Protein 2AH5 (pdb70)

Organism: Streptococcus pneumoniae serotype 4 (strain ATCC BAA-334 / TIGR4) (NCBI:txid170187)

Solvent-accessible surface area: 10088 Å² total

Foldseek 3Di:
DLAFEEEEEPAFFFKPLLVLQLVLQCQLCVVVVHDDDDSLLSLVVVDDQLVSCVVPDDNVCSVVSVVSSVVSNVVPSLLSMATDPCSVVLLVVVLVRHAYEYQYQPQQVSRCCVVSRVNNVSHPYYFYDDPQHNARLSSVVVVQVVVVHQQDHYEYEDAAPSLVSNVVRVHAYEHEDCGRHHPVSVVVVPHPYYYPDSVVVVVVVD

InterPro domains:
  IPR023198 Phosphoglycolate phosphatase-like, domain 2 [G3DSA:1.10.150.240] (18-82)
  IPR023214 HAD superfamily [G3DSA:3.40.50.1000] (7-198)
  IPR036412 HAD-like superfamily [SSF56784] (1-209)
  IPR041492 Haloacid dehalogenase-like hydrolase [PF13419] (7-179)
  IPR050155 HAD-like hydrolase superfamily [PTHR43434] (2-207)

B-factor: mean 20.09, std 7.23, range [3.28, 63.36]

Structure (mmCIF, N/CA/C/O backbone):
data_2AH5
#
_entry.id   2AH5
#
_cell.length_a   35.676
_cell.length_b   46.653
_cell.length_c   130.124
_cell.angle_alpha   90.00
_cell.angle_beta   90.00
_cell.angle_gamma   90.00
#
_symmetry.space_group_name_H-M   'P 21 21 21'
#
loop_
_entity.id
_entity.type
_entity.pdbx_description
1 polymer 'COG0546: Predicted phosphatases'
2 water water
#
loop_
_atom_site.group_PDB
_atom_site.id
_atom_site.type_symbol
_atom_site.label_atom_id
_atom_site.label_alt_id
_atom_site.label_comp_id
_atom_site.label_asym_id
_atom_site.label_entity_id
_atom_site.label_seq_id
_atom_site.pdbx_PDB_ins_code
_atom_site.Cartn_x
_atom_site.Cartn_y
_atom_site.Cartn_z
_atom_site.occupancy
_atom_site.B_iso_or_equiv
_atom_site.auth_seq_id
_atom_site.auth_comp_id
_atom_site.auth_asym_id
_atom_site.auth_atom_id
_atom_site.pdbx_PDB_model_num
ATOM 9 N N . THR A 1 2 ? 25.008 20.402 4.278 1.00 38.92 2 THR A N 1
ATOM 10 C CA . THR A 1 2 ? 24.217 19.177 4.454 1.00 35.97 2 THR A CA 1
ATOM 11 C C . THR A 1 2 ? 24.150 18.668 5.905 1.00 33.55 2 THR A C 1
ATOM 12 O O . THR A 1 2 ? 23.138 18.113 6.317 1.00 33.55 2 THR A O 1
ATOM 16 N N . SER A 1 3 ? 25.194 18.881 6.698 1.00 30.81 3 SER A N 1
ATOM 17 C CA . SER A 1 3 ? 25.111 18.437 8.091 1.00 28.27 3 SER A CA 1
ATOM 18 C C . SER A 1 3 ? 24.332 19.419 8.983 1.00 25.48 3 SER A C 1
ATOM 19 O O . SER A 1 3 ? 23.962 19.079 10.102 1.00 24.15 3 SER A O 1
ATOM 22 N N . ILE A 1 4 ? 24.071 20.628 8.484 1.00 22.59 4 ILE A N 1
ATOM 23 C CA . ILE A 1 4 ? 23.313 21.611 9.280 1.00 20.25 4 ILE A CA 1
ATOM 24 C C . ILE A 1 4 ? 21.870 21.129 9.412 1.00 18.93 4 ILE A C 1
ATOM 25 O O . ILE A 1 4 ? 21.222 20.770 8.414 1.00 18.20 4 ILE A O 1
ATOM 30 N N . THR A 1 5 ? 21.385 21.093 10.651 1.00 17.87 5 THR A N 1
ATOM 31 C CA . THR A 1 5 ? 19.973 20.805 10.936 1.00 17.90 5 THR A CA 1
ATOM 32 C C . THR A 1 5 ? 19.247 21.935 11.690 1.00 17.01 5 THR A C 1
ATOM 33 O O . THR A 1 5 ? 18.028 21.870 11.886 1.00 18.06 5 THR A O 1
ATOM 37 N N . ALA A 1 6 ? 19.990 22.961 12.100 1.00 15.76 6 ALA A N 1
ATOM 38 C CA . ALA A 1 6 ? 19.453 24.034 12.935 1.00 14.43 6 ALA A CA 1
ATOM 39 C C . ALA A 1 6 ? 20.161 25.340 12.582 1.00 12.97 6 ALA A C 1
ATOM 40 O O . ALA A 1 6 ? 21.366 25.352 12.301 1.00 13.38 6 ALA A O 1
ATOM 42 N N . ILE A 1 7 ? 19.399 26.420 12.572 1.00 12.78 7 ILE A N 1
ATOM 43 C CA . ILE A 1 7 ? 19.930 27.722 12.187 1.00 12.64 7 ILE A CA 1
ATOM 44 C C . ILE A 1 7 ? 19.767 28.731 13.333 1.00 12.84 7 ILE A C 1
ATOM 45 O O . ILE A 1 7 ? 18.654 28.903 13.861 1.00 12.22 7 ILE A O 1
ATOM 50 N N . PHE A 1 8 ? 20.887 29.350 13.743 1.00 11.76 8 PHE A N 1
ATOM 51 C CA . PHE A 1 8 ? 20.909 30.354 14.821 1.00 12.37 8 PHE A CA 1
ATOM 52 C C . PHE A 1 8 ? 21.027 31.757 14.203 1.00 12.21 8 PHE A C 1
ATOM 53 O O . PHE A 1 8 ? 21.819 31.960 13.285 1.00 12.60 8 PHE A O 1
ATOM 61 N N . PHE A 1 9 ? 20.318 32.727 14.771 1.00 12.61 9 PHE A N 1
ATOM 62 C CA . PHE A 1 9 ? 20.364 34.093 14.280 1.00 12.51 9 PHE A CA 1
ATOM 63 C C . PHE A 1 9 ? 20.782 35.046 15.395 1.00 12.63 9 PHE A C 1
ATOM 64 O O . PHE A 1 9 ? 20.286 34.913 16.521 1.00 12.60 9 PHE A O 1
ATOM 72 N N . ASP A 1 10 ? 21.682 35.988 15.105 1.00 12.79 10 ASP A N 1
ATOM 73 C CA . ASP A 1 10 ? 21.827 37.187 15.962 1.00 14.00 10 ASP A CA 1
ATOM 74 C C . ASP A 1 10 ? 20.526 38.009 15.760 1.00 14.09 10 ASP A C 1
ATOM 75 O O . ASP A 1 10 ? 19.811 37.799 14.787 1.00 14.02 10 ASP A O 1
ATOM 80 N N . LEU A 1 11 ? 20.222 38.929 16.669 1.00 14.67 11 LEU A N 1
ATOM 81 C CA . LEU A 1 11 ? 18.951 39.682 16.651 1.00 14.09 11 LEU A CA 1
ATOM 82 C C . LEU A 1 11 ? 19.230 41.069 16.115 1.00 15.07 11 LEU A C 1
ATOM 83 O O . LEU A 1 11 ? 18.985 41.325 14.957 1.00 14.25 11 LEU A O 1
ATOM 88 N N . ASP A 1 12 ? 19.746 41.957 16.969 1.00 14.68 12 ASP A N 1
ATOM 89 C CA . ASP A 1 12 ? 20.140 43.309 16.562 1.00 15.90 12 ASP A CA 1
ATOM 90 C C . ASP A 1 12 ? 21.176 43.263 15.458 1.00 15.41 12 ASP A C 1
ATOM 91 O O . ASP A 1 12 ? 22.124 42.500 15.537 1.00 17.36 12 ASP A O 1
ATOM 96 N N . GLY A 1 13 ? 20.997 44.074 14.428 1.00 15.12 13 GLY A N 1
ATOM 97 C CA . GLY A 1 13 ? 21.973 44.174 13.357 1.00 14.82 13 GLY A CA 1
ATOM 98 C C . GLY A 1 13 ? 21.908 43.062 12.336 1.00 14.36 13 GLY A C 1
ATOM 99 O O . GLY A 1 13 ? 22.606 43.107 11.345 1.00 14.53 13 GLY A O 1
ATOM 100 N N . THR A 1 14 ? 21.056 42.068 12.577 1.00 13.51 14 THR A N 1
ATOM 101 C CA . THR A 1 14 ? 20.901 40.952 11.650 1.00 13.13 14 THR A CA 1
ATOM 102 C C . THR A 1 14 ? 19.427 40.829 11.219 1.00 13.16 14 THR A C 1
ATOM 103 O O . THR A 1 14 ? 19.085 41.090 10.060 1.00 13.68 14 THR A O 1
ATOM 107 N N . LEU A 1 15 ? 18.555 40.473 12.159 1.00 12.13 15 LEU A N 1
ATOM 108 C CA . LEU A 1 15 ? 17.115 40.441 11.902 1.00 11.50 15 LEU A CA 1
ATOM 109 C C . LEU A 1 15 ? 16.516 41.842 12.039 1.00 11.89 15 LEU A C 1
ATOM 110 O O . LEU A 1 15 ? 15.639 42.247 11.256 1.00 12.15 15 LEU A O 1
ATOM 115 N N . VAL A 1 16 ? 17.032 42.580 13.019 1.00 11.97 16 VAL A N 1
ATOM 116 C CA . VAL A 1 16 ? 16.363 43.784 13.490 1.00 12.18 16 VAL A CA 1
ATOM 117 C C . VAL A 1 16 ? 17.260 44.989 13.311 1.00 12.23 16 VAL A C 1
ATOM 118 O O . VAL A 1 16 ? 18.374 45.013 13.823 1.00 11.54 16 VAL A O 1
ATOM 122 N N . ASP A 1 17 ? 16.768 45.977 12.565 1.00 12.76 17 ASP A N 1
ATOM 123 C CA . ASP A 1 17 ? 17.404 47.273 12.527 1.00 12.37 17 ASP A CA 1
ATOM 124 C C . ASP A 1 17 ? 17.000 48.075 13.763 1.00 12.30 17 ASP A C 1
ATOM 125 O O . ASP A 1 17 ? 16.050 48.881 13.735 1.00 12.48 17 ASP A O 1
ATOM 130 N N . SER A 1 18 ? 17.754 47.865 14.833 1.00 12.22 18 SER A N 1
ATOM 131 C CA . SER A 1 18 ? 17.458 48.490 16.125 1.00 13.05 18 SER A CA 1
ATOM 132 C C . SER A 1 18 ? 18.218 49.825 16.252 1.00 13.45 18 SER A C 1
ATOM 133 O O . SER A 1 18 ? 18.260 50.406 17.347 1.00 13.95 18 SER A O 1
ATOM 136 N N . SER A 1 19 ? 18.861 50.274 15.165 1.00 13.75 19 SER A N 1
ATOM 137 C CA . SER A 1 19 ? 19.836 51.399 15.255 1.00 14.54 19 SER A CA 1
ATOM 138 C C . SER A 1 19 ? 19.261 52.707 15.800 1.00 15.44 19 SER A C 1
ATOM 139 O O . SER A 1 19 ? 19.933 53.361 16.584 1.00 15.80 19 SER A O 1
ATOM 142 N N . ILE A 1 20 ? 18.055 53.095 15.393 1.00 16.16 20 ILE A N 1
ATOM 143 C CA . ILE A 1 20 ? 17.481 54.361 15.911 1.00 16.66 20 ILE A CA 1
ATOM 144 C C . ILE A 1 20 ? 17.361 54.343 17.449 1.00 16.04 20 ILE A C 1
ATOM 145 O O . ILE A 1 20 ? 17.790 55.281 18.121 1.00 15.71 20 ILE A O 1
ATOM 150 N N . GLY A 1 21 ? 16.785 53.286 18.008 1.00 15.44 21 GLY A N 1
ATOM 151 C CA . GLY A 1 21 ? 16.643 53.188 19.465 1.00 13.88 21 GLY A CA 1
ATOM 152 C C . GLY A 1 21 ? 17.961 53.060 20.226 1.00 13.44 21 GLY A C 1
ATOM 153 O O . GLY A 1 21 ? 18.082 53.588 21.334 1.00 13.05 21 GLY A O 1
ATOM 154 N N . ILE A 1 22 ? 18.945 52.338 19.673 1.00 12.39 22 ILE A N 1
ATOM 155 C CA . ILE A 1 22 ? 20.262 52.227 20.316 1.00 12.94 22 ILE A CA 1
ATOM 156 C C . ILE A 1 22 ? 20.939 53.598 20.299 1.00 12.81 22 ILE A C 1
ATOM 157 O O . ILE A 1 22 ? 21.401 54.079 21.337 1.00 12.50 22 ILE A O 1
ATOM 162 N N . HIS A 1 23 ? 20.934 54.233 19.127 1.00 12.95 23 HIS A N 1
ATOM 163 C CA . HIS A 1 23 ? 21.502 55.572 18.985 1.00 12.95 23 HIS A CA 1
ATOM 164 C C . HIS A 1 23 ? 20.856 56.518 19.990 1.00 12.56 23 HIS A C 1
ATOM 165 O O . HIS A 1 23 ? 21.560 57.243 20.685 1.00 13.15 23 HIS A O 1
ATOM 172 N N . ASN A 1 24 ? 19.526 56.531 20.046 1.00 12.82 24 ASN A N 1
ATOM 173 C CA . ASN A 1 24 ? 18.806 57.405 20.975 1.00 13.34 24 ASN A CA 1
ATOM 174 C C . ASN A 1 24 ? 19.111 57.124 22.450 1.00 12.61 24 ASN A C 1
ATOM 175 O O . ASN A 1 24 ? 19.193 58.051 23.296 1.00 11.93 24 ASN A O 1
ATOM 180 N N . ALA A 1 25 ? 19.235 55.854 22.794 1.00 11.41 25 ALA A N 1
ATOM 181 C CA . ALA A 1 25 ? 19.637 55.509 24.155 1.00 11.84 25 ALA A CA 1
ATOM 182 C C . ALA A 1 25 ? 21.034 56.082 24.473 1.00 11.90 25 ALA A C 1
ATOM 183 O O . ALA A 1 25 ? 21.237 56.629 25.568 1.00 11.03 25 ALA A O 1
ATOM 185 N N . PHE A 1 26 ? 21.996 55.964 23.546 1.00 11.59 26 PHE A N 1
ATOM 186 C CA . PHE A 1 26 ? 23.321 56.564 23.791 1.00 12.24 26 PHE A CA 1
ATOM 187 C C . PHE A 1 26 ? 23.264 58.084 23.967 1.00 12.73 26 PHE A C 1
ATOM 188 O O . PHE A 1 26 ? 23.827 58.636 24.921 1.00 12.23 26 PHE A O 1
ATOM 196 N N . THR A 1 27 ? 22.551 58.740 23.071 1.00 12.46 27 THR A N 1
ATOM 197 C CA . THR A 1 27 ? 22.529 60.223 23.080 1.00 13.20 27 THR A CA 1
ATOM 198 C C . THR A 1 27 ? 21.734 60.741 24.290 1.00 12.70 27 THR A C 1
ATOM 199 O O . THR A 1 27 ? 22.056 61.805 24.840 1.00 12.60 27 THR A O 1
ATOM 203 N N . TYR A 1 28 ? 20.689 60.009 24.682 1.00 12.13 28 TYR A N 1
ATOM 204 C CA . TYR A 1 28 ? 19.981 60.332 25.944 1.00 12.45 28 TYR A CA 1
ATOM 205 C C . TYR A 1 28 ? 20.949 60.290 27.114 1.00 11.90 28 TYR A C 1
ATOM 206 O O . TYR A 1 28 ? 20.914 61.157 28.009 1.00 12.18 28 TYR A O 1
ATOM 215 N N . THR A 1 29 ? 21.807 59.265 27.129 1.00 11.79 29 THR A N 1
ATOM 216 C CA . THR A 1 29 ? 22.782 59.107 28.214 1.00 12.39 29 THR A CA 1
ATOM 217 C C . THR A 1 29 ? 23.766 60.263 28.270 1.00 12.20 29 THR A C 1
ATOM 218 O O . THR A 1 29 ? 23.969 60.841 29.325 1.00 12.75 29 THR A O 1
ATOM 222 N N . PHE A 1 30 ? 24.369 60.600 27.135 1.00 12.46 30 PHE A N 1
ATOM 223 C CA . PHE A 1 30 ? 25.287 61.739 27.073 1.00 13.20 30 PHE A CA 1
ATOM 224 C C . PHE A 1 30 ? 24.611 63.071 27.429 1.00 13.75 30 PHE A C 1
ATOM 225 O O . PHE A 1 30 ? 25.229 63.899 28.125 1.00 13.88 30 PHE A O 1
ATOM 233 N N . LYS A 1 31 ? 23.374 63.277 26.973 1.00 13.06 31 LYS A N 1
ATOM 234 C CA . LYS A 1 31 ? 22.578 64.457 27.399 1.00 13.57 31 LYS A CA 1
ATOM 235 C C . LYS A 1 31 ? 22.456 64.505 28.944 1.00 13.84 31 LYS A C 1
ATOM 236 O O . LYS A 1 31 ? 22.687 65.535 29.569 1.00 12.80 31 LYS A O 1
ATOM 242 N N . GLU A 1 32 ? 22.120 63.374 29.564 1.00 14.04 32 GLU A N 1
ATOM 243 C CA . GLU A 1 32 ? 21.930 63.357 31.018 1.00 14.76 32 GLU A CA 1
ATOM 244 C C . GLU A 1 32 ? 23.224 63.569 31.774 1.00 15.35 32 GLU A C 1
ATOM 245 O O . GLU A 1 32 ? 23.239 64.227 32.846 1.00 14.61 32 GLU A O 1
ATOM 251 N N . LEU A 1 33 ? 24.316 63.041 31.217 1.00 16.20 33 LEU A N 1
ATOM 252 C CA . LEU A 1 33 ? 25.640 63.189 31.830 1.00 17.71 33 LEU A CA 1
ATOM 253 C C . LEU A 1 33 ? 26.280 64.563 31.542 1.00 18.56 33 LEU A C 1
ATOM 254 O O . LEU A 1 33 ? 27.300 64.930 32.145 1.00 19.15 33 LEU A O 1
ATOM 259 N N . GLY A 1 34 ? 25.674 65.300 30.619 1.00 19.11 34 GLY A N 1
ATOM 260 C CA . GLY A 1 34 ? 26.102 66.643 30.256 1.00 19.99 34 GLY A CA 1
ATOM 261 C C . GLY A 1 34 ? 27.392 66.663 29.458 1.00 20.97 34 GLY A C 1
ATOM 262 O O . GLY A 1 34 ? 28.233 67.534 29.667 1.00 21.37 34 GLY A O 1
ATOM 263 N N . VAL A 1 35 ? 27.551 65.687 28.567 1.00 20.85 35 VAL A N 1
ATOM 264 C CA . VAL A 1 35 ? 28.767 65.518 27.754 1.00 21.38 35 VAL A CA 1
ATOM 265 C C . VAL A 1 35 ? 28.403 65.483 26.277 1.00 21.16 35 VAL A C 1
ATOM 266 O O . VAL A 1 35 ? 27.315 65.028 25.923 1.00 20.13 35 VAL A O 1
ATOM 270 N N . PRO A 1 36 ? 29.295 65.993 25.397 1.00 21.04 36 PRO A N 1
ATOM 271 C CA . PRO A 1 36 ? 28.936 65.943 23.981 1.00 21.11 36 PRO A CA 1
ATOM 272 C C . PRO A 1 36 ? 28.749 64.508 23.501 1.00 21.32 36 PRO A C 1
ATOM 273 O O . PRO A 1 36 ? 29.480 63.583 23.940 1.00 21.87 36 PRO A O 1
ATOM 277 N N . SER A 1 37 ? 27.751 64.313 22.646 1.00 20.85 37 SER A N 1
ATOM 278 C CA . SER A 1 37 ? 27.567 63.032 21.996 1.00 21.56 37 SER A CA 1
ATOM 279 C C . SER A 1 37 ? 28.642 62.824 20.924 1.00 21.55 37 SER A C 1
ATOM 280 O O . SER A 1 37 ? 28.947 63.749 20.164 1.00 20.71 37 SER A O 1
ATOM 283 N N . PRO A 1 38 ? 29.210 61.602 20.846 1.00 21.24 38 PRO A N 1
ATOM 284 C CA . PRO A 1 38 ? 30.001 61.199 19.676 1.00 21.16 38 PRO A CA 1
ATOM 285 C C . PRO A 1 38 ? 29.179 61.242 18.379 1.00 21.10 38 PRO A C 1
ATOM 286 O O . PRO A 1 38 ? 27.938 61.261 18.415 1.00 20.50 38 PRO A O 1
ATOM 290 N N . ASP A 1 39 ? 29.858 61.232 17.236 1.00 21.58 39 ASP A N 1
ATOM 291 C CA . ASP A 1 39 ? 29.150 61.264 15.955 1.00 22.88 39 ASP A CA 1
ATOM 292 C C . ASP A 1 39 ? 28.467 59.924 15.617 1.00 22.78 39 ASP A C 1
ATOM 293 O O . ASP A 1 39 ? 28.683 58.909 16.298 1.00 22.95 39 ASP A O 1
ATOM 298 N N . ALA A 1 40 ? 27.632 59.933 14.584 1.00 23.40 40 ALA A N 1
ATOM 299 C CA . ALA A 1 40 ? 26.849 58.762 14.188 1.00 23.43 40 ALA A CA 1
ATOM 300 C C . ALA A 1 40 ? 27.715 57.550 13.847 1.00 24.15 40 ALA A C 1
ATOM 301 O O . ALA A 1 40 ? 27.366 56.419 14.197 1.00 23.26 40 ALA A O 1
ATOM 303 N N . LYS A 1 41 ? 28.851 57.781 13.178 1.00 24.82 41 LYS A N 1
ATOM 304 C CA . LYS A 1 41 ? 29.751 56.665 12.860 1.00 25.58 41 LYS A CA 1
ATOM 305 C C . LYS A 1 41 ? 30.264 56.012 14.135 1.00 24.17 41 LYS A C 1
ATOM 306 O O . LYS A 1 41 ? 30.173 54.797 14.269 1.00 24.77 41 LYS A O 1
ATOM 312 N N . THR A 1 42 ? 30.764 56.820 15.067 1.00 23.08 42 THR A N 1
ATOM 313 C CA . THR A 1 42 ? 31.222 56.332 16.378 1.00 22.01 42 THR A CA 1
ATOM 314 C C . THR A 1 42 ? 30.134 55.521 17.076 1.00 20.74 42 THR A C 1
ATOM 315 O O . THR A 1 42 ? 30.393 54.403 17.527 1.00 20.54 42 THR A O 1
ATOM 319 N N . ILE A 1 43 ? 28.910 56.054 17.133 1.00 19.73 43 ILE A N 1
ATOM 320 C CA . ILE A 1 43 ? 27.800 55.333 17.796 1.00 18.95 43 ILE A CA 1
ATOM 321 C C . ILE A 1 43 ? 27.418 54.035 17.069 1.00 20.03 43 ILE A C 1
ATOM 322 O O . ILE A 1 43 ? 27.073 53.031 17.715 1.00 19.78 43 ILE A O 1
ATOM 327 N N . ARG A 1 44 ? 27.534 54.028 15.735 1.00 20.57 44 ARG A N 1
ATOM 328 C CA . ARG A 1 44 ? 27.381 52.786 14.961 1.00 22.36 44 ARG A CA 1
ATOM 329 C C . ARG A 1 44 ? 28.338 51.694 15.460 1.00 21.90 44 ARG A C 1
ATOM 330 O O . ARG A 1 44 ? 27.979 50.500 15.527 1.00 21.81 44 ARG A O 1
ATOM 338 N N . GLY A 1 45 ? 29.542 52.125 15.835 1.00 22.31 45 GLY A N 1
ATOM 339 C CA . GLY A 1 45 ? 30.590 51.258 16.334 1.00 21.90 45 GLY A CA 1
ATOM 340 C C . GLY A 1 45 ? 30.256 50.675 17.693 1.00 22.67 45 GLY A C 1
ATOM 341 O O . GLY A 1 45 ? 30.818 49.656 18.079 1.00 22.98 45 GLY A O 1
ATOM 342 N N . PHE A 1 46 ? 29.341 51.330 18.424 1.00 22.35 46 PHE A N 1
ATOM 343 C CA . PHE A 1 46 ? 28.848 50.804 19.706 1.00 22.65 46 PHE A CA 1
ATOM 344 C C . PHE A 1 46 ? 27.736 49.730 19.582 1.00 23.13 46 PHE A C 1
ATOM 345 O O . PHE A 1 46 ? 27.242 49.222 20.600 1.00 22.62 46 PHE A O 1
ATOM 361 N N . GLY A 1 48 ? 26.887 46.264 19.033 1.00 25.63 48 GLY A N 1
ATOM 362 C CA . GLY A 1 48 ? 27.616 44.984 19.023 1.00 25.09 48 GLY A CA 1
ATOM 363 C C . GLY A 1 48 ? 28.484 44.732 20.244 1.00 24.52 48 GLY A C 1
ATOM 364 O O . GLY A 1 48 ? 28.300 43.725 20.927 1.00 25.66 48 GLY A O 1
ATOM 365 N N . PRO A 1 49 ? 29.452 45.630 20.533 1.00 23.66 49 PRO A N 1
ATOM 366 C CA . PRO A 1 49 ? 30.273 45.458 21.730 1.00 23.29 49 PRO A CA 1
ATOM 367 C C . PRO A 1 49 ? 29.454 45.575 23.019 1.00 23.07 49 PRO A C 1
ATOM 368 O O . PRO A 1 49 ? 28.348 46.151 22.984 1.00 22.76 49 PRO A O 1
ATOM 372 N N . PRO A 1 50 ? 29.977 45.037 24.150 1.00 22.90 50 PRO A N 1
ATOM 373 C CA . PRO A 1 50 ? 29.288 45.254 25.420 1.00 22.78 50 PRO A CA 1
ATOM 374 C C . PRO A 1 50 ? 29.135 46.759 25.717 1.00 22.24 50 PRO A C 1
ATOM 375 O O . PRO A 1 50 ? 30.012 47.566 25.387 1.00 20.76 50 PRO A O 1
ATOM 379 N N . LEU A 1 51 ? 28.009 47.111 26.320 1.00 22.81 51 LEU A N 1
ATOM 380 C CA . LEU A 1 51 ? 27.702 48.490 26.690 1.00 23.69 51 LEU A CA 1
ATOM 381 C C . LEU A 1 51 ? 28.817 49.156 27.521 1.00 24.34 51 LEU A C 1
ATOM 382 O O . LEU A 1 51 ? 29.249 50.293 27.231 1.00 23.56 51 LEU A O 1
ATOM 387 N N . GLU A 1 52 ? 29.280 48.434 28.544 1.00 24.48 52 GLU A N 1
ATOM 388 C CA . GLU A 1 52 ? 30.330 48.931 29.433 1.00 25.72 52 GLU A CA 1
ATOM 389 C C . GLU A 1 52 ? 31.603 49.255 28.654 1.00 25.32 52 GLU A C 1
ATOM 390 O O . GLU A 1 52 ? 32.235 50.285 28.901 1.00 25.09 52 GLU A O 1
ATOM 396 N N . SER A 1 53 ? 31.932 48.413 27.676 1.00 24.78 53 SER A N 1
ATOM 397 C CA . SER A 1 53 ? 33.105 48.640 26.835 1.00 24.62 53 SER A CA 1
ATOM 398 C C . SER A 1 53 ? 32.999 49.910 25.987 1.00 23.58 53 SER A C 1
ATOM 399 O O . SER A 1 53 ? 33.958 50.686 25.889 1.00 23.21 53 SER A O 1
ATOM 402 N N . SER A 1 54 ? 31.836 50.116 25.369 1.00 22.13 54 SER A N 1
ATOM 403 C CA . SER A 1 54 ? 31.580 51.334 24.610 1.00 21.69 54 SER A CA 1
ATOM 404 C C . SER A 1 54 ? 31.685 52.589 25.452 1.00 21.04 54 SER A C 1
ATOM 405 O O . SER A 1 54 ? 32.385 53.522 25.066 1.00 20.99 54 SER A O 1
ATOM 408 N N . PHE A 1 55 ? 30.983 52.623 26.585 1.00 21.09 55 PHE A N 1
ATOM 409 C CA . PHE A 1 55 ? 31.044 53.787 27.475 1.00 21.70 55 PHE A CA 1
ATOM 410 C C . PHE A 1 55 ? 32.460 54.039 28.003 1.00 22.24 55 PHE A C 1
ATOM 411 O O . PHE A 1 55 ? 32.849 55.183 28.229 1.00 22.41 55 PHE A O 1
ATOM 419 N N . ALA A 1 56 ? 33.227 52.975 28.204 1.00 23.47 56 ALA A N 1
ATOM 420 C CA . ALA A 1 56 ? 34.635 53.146 28.597 1.00 24.49 56 ALA A CA 1
ATOM 421 C C . ALA A 1 56 ? 35.435 53.962 27.564 1.00 25.54 56 ALA A C 1
ATOM 422 O O . ALA A 1 56 ? 36.355 54.693 27.927 1.00 25.94 56 ALA A O 1
ATOM 424 N N . THR A 1 57 ? 35.070 53.888 26.286 1.00 26.50 57 THR A N 1
ATOM 425 C CA . THR A 1 57 ? 35.784 54.675 25.276 1.00 27.47 57 THR A CA 1
ATOM 426 C C . THR A 1 57 ? 35.631 56.197 25.421 1.00 28.47 57 THR A C 1
ATOM 427 O O . THR A 1 57 ? 36.473 56.955 24.921 1.00 28.96 57 THR A O 1
ATOM 431 N N . CYS A 1 58 ? 34.585 56.654 26.109 1.00 29.00 58 CYS A N 1
ATOM 432 C CA . CYS A 1 58 ? 34.278 58.089 26.114 1.00 29.59 58 CYS A CA 1
ATOM 433 C C . CYS A 1 58 ? 33.908 58.701 27.464 1.00 29.35 58 CYS A C 1
ATOM 434 O O . CYS A 1 58 ? 33.625 59.895 27.541 1.00 29.77 58 CYS A O 1
ATOM 437 N N . LEU A 1 59 ? 33.876 57.883 28.514 1.00 28.83 59 LEU A N 1
ATOM 438 C CA . LEU A 1 59 ? 33.542 58.351 29.853 1.00 28.48 59 LEU A CA 1
ATOM 439 C C . LEU A 1 59 ? 34.597 57.918 30.861 1.00 28.54 59 LEU A C 1
ATOM 440 O O . LEU A 1 59 ? 35.312 56.945 30.645 1.00 28.11 59 LEU A O 1
ATOM 445 N N . SER A 1 60 ? 34.675 58.629 31.983 1.00 29.56 60 SER A N 1
ATOM 446 C CA . SER A 1 60 ? 35.538 58.193 33.074 1.00 30.02 60 SER A CA 1
ATOM 447 C C . SER A 1 60 ? 35.005 56.905 33.659 1.00 30.59 60 SER A C 1
ATOM 448 O O . SER A 1 60 ? 33.788 56.706 33.739 1.00 29.69 60 SER A O 1
ATOM 451 N N . LYS A 1 61 ? 35.930 56.038 34.064 1.00 31.03 61 LYS A N 1
ATOM 452 C CA . LYS A 1 61 ? 35.611 54.715 34.606 1.00 31.99 61 LYS A CA 1
ATOM 453 C C . LYS A 1 61 ? 34.578 54.765 35.751 1.00 31.99 61 LYS A C 1
ATOM 454 O O . LYS A 1 61 ? 33.659 53.931 35.808 1.00 32.07 61 LYS A O 1
ATOM 460 N N . ASP A 1 62 ? 34.717 55.759 36.632 1.00 31.39 62 ASP A N 1
ATOM 461 C CA . ASP A 1 62 ? 33.779 55.980 37.740 1.00 31.23 62 ASP A CA 1
ATOM 462 C C . ASP A 1 62 ? 32.348 56.308 37.292 1.00 30.01 62 ASP A C 1
ATOM 463 O O . ASP A 1 62 ? 31.422 56.246 38.103 1.00 29.90 62 ASP A O 1
ATOM 468 N N . GLN A 1 63 ? 32.166 56.663 36.021 1.00 28.41 63 GLN A N 1
ATOM 469 C CA . GLN A 1 63 ? 30.821 56.996 35.511 1.00 26.95 63 GLN A CA 1
ATOM 470 C C . GLN A 1 63 ? 30.126 55.889 34.690 1.00 25.10 63 GLN A C 1
ATOM 471 O O . GLN A 1 63 ? 28.956 56.044 34.314 1.00 23.80 63 GLN A O 1
ATOM 477 N N . ILE A 1 64 ? 30.831 54.785 34.432 1.00 23.43 64 ILE A N 1
ATOM 478 C CA . ILE A 1 64 ? 30.306 53.742 33.522 1.00 21.63 64 ILE A CA 1
ATOM 479 C C . ILE A 1 64 ? 29.013 53.138 34.025 1.00 20.61 64 ILE A C 1
ATOM 480 O O . ILE A 1 64 ? 28.060 52.987 33.250 1.00 19.74 64 ILE A O 1
ATOM 485 N N . SER A 1 65 ? 28.995 52.760 35.304 1.00 20.01 65 SER A N 1
ATOM 486 C CA . SER A 1 65 ? 27.828 52.129 35.927 1.00 19.82 65 SER A CA 1
ATOM 487 C C . SER A 1 65 ? 26.598 53.032 35.841 1.00 18.47 65 SER A C 1
ATOM 488 O O . SER A 1 65 ? 25.504 52.575 35.497 1.00 18.46 65 SER A O 1
ATOM 491 N N . GLU A 1 66 ? 26.784 54.317 36.146 1.00 17.34 66 GLU A N 1
ATOM 492 C CA . GLU A 1 66 ? 25.690 55.302 36.019 1.00 17.32 66 GLU A CA 1
ATOM 493 C C . GLU A 1 66 ? 25.216 55.400 34.564 1.00 15.85 66 GLU A C 1
ATOM 494 O O . GLU A 1 66 ? 24.009 55.415 34.287 1.00 14.97 66 GLU A O 1
ATOM 500 N N . ALA A 1 67 ? 26.178 55.502 33.649 1.00 15.40 67 ALA A N 1
ATOM 501 C CA . ALA A 1 67 ? 25.872 55.534 32.204 1.00 15.62 67 ALA A CA 1
ATOM 502 C C . ALA A 1 67 ? 25.052 54.317 31.767 1.00 15.80 67 ALA A C 1
ATOM 503 O O . ALA A 1 67 ? 24.047 54.471 31.087 1.00 15.07 67 ALA A O 1
ATOM 505 N N . VAL A 1 68 ? 25.479 53.108 32.155 1.00 15.81 68 VAL A N 1
ATOM 506 C CA . VAL A 1 68 ? 24.736 51.887 31.819 1.00 16.61 68 VAL A CA 1
ATOM 507 C C . VAL A 1 68 ? 23.312 51.911 32.369 1.00 15.55 68 VAL A C 1
ATOM 508 O O . VAL A 1 68 ? 22.360 51.568 31.670 1.00 15.53 68 VAL A O 1
ATOM 512 N N . GLN A 1 69 ? 23.166 52.330 33.621 1.00 15.34 69 GLN A N 1
ATOM 513 C CA . GLN A 1 69 ? 21.840 52.477 34.206 1.00 15.59 69 GLN A CA 1
ATOM 514 C C . GLN A 1 69 ? 20.944 53.419 33.420 1.00 15.11 69 GLN A C 1
ATOM 515 O O . GLN A 1 69 ? 19.799 53.069 33.120 1.00 15.19 69 GLN A O 1
ATOM 521 N N . ILE A 1 70 ? 21.457 54.597 33.076 1.00 14.93 70 ILE A N 1
ATOM 522 C CA . ILE A 1 70 ? 20.672 55.608 32.370 1.00 15.26 70 ILE A CA 1
ATOM 523 C C . ILE A 1 70 ? 20.295 55.074 30.966 1.00 15.14 70 ILE A C 1
ATOM 524 O O . ILE A 1 70 ? 19.144 55.146 30.544 1.00 15.79 70 ILE A O 1
ATOM 529 N N . TYR A 1 71 ? 21.279 54.528 30.256 1.00 15.43 71 TYR A N 1
ATOM 530 C CA . TYR A 1 71 ? 21.034 53.926 28.945 1.00 14.87 71 TYR A CA 1
ATOM 531 C C . TYR A 1 71 ? 19.858 52.946 28.972 1.00 16.05 71 TYR A C 1
ATOM 532 O O . TYR A 1 71 ? 18.956 52.997 28.134 1.00 15.31 71 TYR A O 1
ATOM 541 N N . ARG A 1 72 ? 19.888 52.045 29.928 1.00 17.90 72 ARG A N 1
ATOM 542 C CA . ARG A 1 72 ? 18.836 51.035 30.020 1.00 20.95 72 ARG A CA 1
ATOM 543 C C . ARG A 1 72 ? 17.477 51.655 30.343 1.00 21.56 72 ARG A C 1
ATOM 544 O O . ARG A 1 72 ? 16.445 51.151 29.869 1.00 22.39 72 ARG A O 1
ATOM 552 N N . SER A 1 73 ? 17.491 52.766 31.090 1.00 22.10 73 SER A N 1
ATOM 553 C CA . SER A 1 73 ? 16.291 53.558 31.398 1.00 22.03 73 SER A CA 1
ATOM 554 C C . SER A 1 73 ? 15.608 54.170 30.171 1.00 22.38 73 SER A C 1
ATOM 555 O O . SER A 1 73 ? 14.373 54.317 30.148 1.00 24.31 73 SER A O 1
ATOM 558 N N . TYR A 1 74 ? 16.387 54.559 29.166 1.00 21.62 74 TYR A N 1
ATOM 559 C CA . TYR A 1 74 ? 15.801 54.973 27.912 1.00 20.45 74 TYR A CA 1
ATOM 560 C C . TYR A 1 74 ? 15.411 53.716 27.106 1.00 19.27 74 TYR A C 1
ATOM 561 O O . TYR A 1 74 ? 14.305 53.632 26.555 1.00 18.51 74 TYR A O 1
ATOM 570 N N . TYR A 1 75 ? 16.304 52.732 27.063 1.00 18.82 75 TYR A N 1
ATOM 571 C CA . TYR A 1 75 ? 16.123 51.620 26.118 1.00 18.70 75 TYR A CA 1
ATOM 572 C C . TYR A 1 75 ? 14.882 50.765 26.399 1.00 19.91 75 TYR A C 1
ATOM 573 O O . TYR A 1 75 ? 14.108 50.442 25.481 1.00 18.92 75 TYR A O 1
ATOM 582 N N . LYS A 1 76 ? 14.693 50.401 27.665 1.00 21.66 76 LYS A N 1
ATOM 583 C CA . LYS A 1 76 ? 13.548 49.564 28.066 1.00 23.01 76 LYS A CA 1
ATOM 584 C C . LYS A 1 76 ? 12.196 50.220 27.794 1.00 23.07 76 LYS A C 1
ATOM 585 O O . LYS A 1 76 ? 11.255 49.565 27.311 1.00 23.62 76 LYS A O 1
ATOM 591 N N . ALA A 1 77 ? 12.103 51.513 28.068 1.00 22.86 77 ALA A N 1
ATOM 592 C CA . ALA A 1 77 ? 10.852 52.259 27.937 1.00 22.92 77 ALA A CA 1
ATOM 593 C C . ALA A 1 77 ? 10.597 52.812 26.540 1.00 23.01 77 ALA A C 1
ATOM 594 O O . ALA A 1 77 ? 9.441 52.999 26.155 1.00 22.85 77 ALA A O 1
ATOM 596 N N . LYS A 1 78 ? 11.669 53.071 25.782 1.00 22.04 78 LYS A N 1
ATOM 597 C CA . LYS A 1 78 ? 11.557 53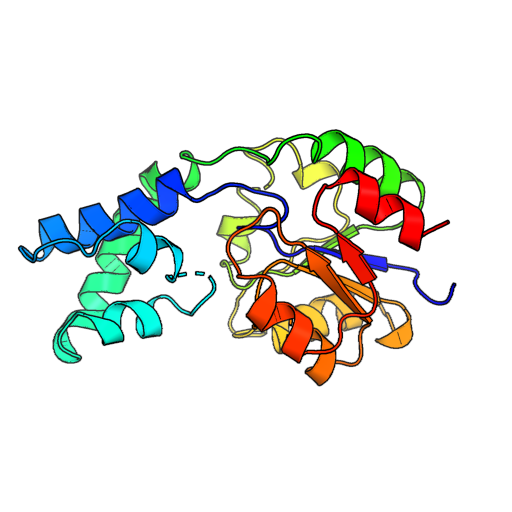.825 24.532 1.00 22.15 78 LYS A CA 1
ATOM 598 C C . LYS A 1 78 ? 12.378 53.225 23.387 1.00 20.42 78 LYS A C 1
ATOM 599 O O . LYS A 1 78 ? 11.859 53.035 22.287 1.00 19.95 78 LYS A O 1
ATOM 605 N N . GLY A 1 79 ? 13.656 52.953 23.651 1.00 19.70 79 GLY A N 1
ATOM 606 C CA . GLY A 1 79 ? 14.612 52.570 22.582 1.00 18.38 79 GLY A CA 1
ATOM 607 C C . GLY A 1 79 ? 14.230 51.277 21.890 1.00 17.80 79 GLY A C 1
ATOM 608 O O . GLY A 1 79 ? 14.426 51.118 20.682 1.00 16.54 79 GLY A O 1
ATOM 609 N N . ILE A 1 80 ? 13.703 50.349 22.677 1.00 17.50 80 ILE A N 1
ATOM 610 C CA . ILE A 1 80 ? 13.356 49.013 22.208 1.00 17.78 80 ILE A CA 1
ATOM 611 C C . ILE A 1 80 ? 12.313 49.061 21.074 1.00 17.45 80 ILE A C 1
ATOM 612 O O . ILE A 1 80 ? 12.313 48.182 20.202 1.00 17.77 80 ILE A O 1
ATOM 617 N N . TYR A 1 81 ? 11.434 50.071 21.113 1.00 17.33 81 TYR A N 1
ATOM 618 C CA . TYR A 1 81 ? 10.367 50.290 20.102 1.00 18.05 81 TYR A CA 1
ATOM 619 C C . TYR A 1 81 ? 10.830 51.076 18.887 1.00 17.64 81 TYR A C 1
ATOM 620 O O . TYR A 1 81 ? 10.125 51.156 17.864 1.00 17.32 81 TYR A O 1
ATOM 629 N N . GLU A 1 82 ? 11.991 51.699 19.010 1.00 16.89 82 GLU A N 1
ATOM 630 C CA . GLU A 1 82 ? 12.591 52.432 17.906 1.00 17.43 82 GLU A CA 1
ATOM 631 C C . GLU A 1 82 ? 13.481 51.464 17.129 1.00 16.61 82 GLU A C 1
ATOM 632 O O . GLU A 1 82 ? 14.727 51.547 17.153 1.00 16.69 82 GLU A O 1
ATOM 638 N N . ALA A 1 83 ? 12.795 50.555 16.435 1.00 16.36 83 ALA A N 1
ATOM 639 C CA . ALA A 1 83 ? 13.409 49.412 15.776 1.00 15.17 83 ALA A CA 1
ATOM 640 C C . ALA A 1 83 ? 12.438 48.895 14.712 1.00 15.61 83 ALA A C 1
ATOM 641 O O . ALA A 1 83 ? 11.224 49.107 14.814 1.00 15.11 83 ALA A O 1
ATOM 643 N N . GLN A 1 84 ? 12.984 48.249 13.688 1.00 14.36 84 GLN A N 1
ATOM 644 C CA . GLN A 1 84 ? 12.202 47.756 12.573 1.00 15.07 84 GLN A CA 1
ATOM 645 C C . GLN A 1 84 ? 12.981 46.613 11.919 1.00 14.20 84 GLN A C 1
ATOM 646 O O . GLN A 1 84 ? 14.222 46.597 11.939 1.00 15.09 84 GLN A O 1
ATOM 652 N N . LEU A 1 85 ? 12.276 45.641 11.350 1.00 13.95 85 LEU A N 1
ATOM 653 C CA . LEU A 1 85 ? 12.973 44.577 10.632 1.00 12.83 85 LEU A CA 1
ATOM 654 C C . LEU A 1 85 ? 13.744 45.149 9.459 1.00 13.80 85 LEU A C 1
ATOM 655 O O . LEU A 1 85 ? 13.306 46.128 8.837 1.00 13.43 85 LEU A O 1
ATOM 660 N N . PHE A 1 86 ? 14.878 44.539 9.138 1.00 13.51 86 PHE A N 1
ATOM 661 C CA . P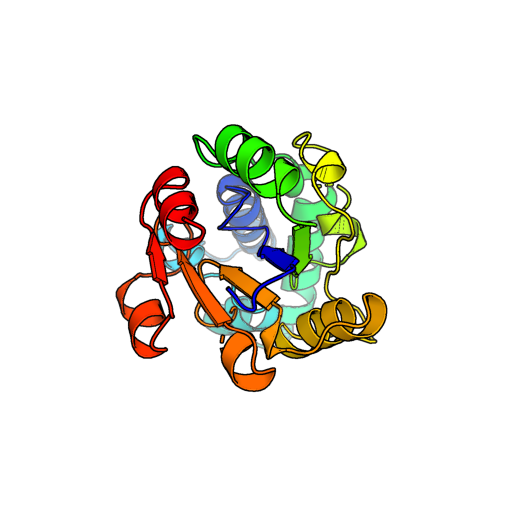HE A 1 86 ? 15.543 44.859 7.876 1.00 15.16 86 PHE A CA 1
ATOM 662 C C . PHE A 1 86 ? 14.660 44.394 6.705 1.00 15.28 86 PHE A C 1
ATOM 663 O O . PHE A 1 86 ? 13.819 43.512 6.873 1.00 14.93 86 PHE A O 1
ATOM 671 N N . PRO A 1 87 ? 14.837 45.000 5.516 1.00 16.64 87 PRO A N 1
ATOM 672 C CA . PRO A 1 87 ? 14.016 44.573 4.363 1.00 16.84 87 PRO A CA 1
ATOM 673 C C . PRO A 1 87 ? 14.160 43.074 4.074 1.00 16.32 87 PRO A C 1
ATOM 674 O O . PRO A 1 87 ? 15.232 42.546 4.293 1.00 16.65 87 PRO A O 1
ATOM 678 N N . GLN A 1 88 ? 13.094 42.401 3.618 1.00 16.33 88 GLN A N 1
ATOM 679 C CA . GLN A 1 88 ? 13.143 40.974 3.219 1.00 17.50 88 GLN A CA 1
ATOM 680 C C . GLN A 1 88 ? 13.386 39.953 4.368 1.00 15.94 88 GLN A C 1
ATOM 681 O O . GLN A 1 88 ? 13.508 38.730 4.136 1.00 14.20 88 GLN A O 1
ATOM 687 N N . ILE A 1 89 ? 13.462 40.428 5.610 1.00 14.14 89 ILE A N 1
ATOM 688 C CA . ILE A 1 89 ? 13.683 39.496 6.724 1.00 13.35 89 ILE A CA 1
ATOM 689 C C . ILE A 1 89 ? 12.514 38.518 6.918 1.00 13.17 89 ILE A C 1
ATOM 690 O O . ILE A 1 89 ? 12.733 37.325 7.128 1.00 13.15 89 ILE A O 1
ATOM 695 N N . ILE A 1 90 ? 11.276 39.015 6.854 1.00 13.08 90 ILE A N 1
ATOM 696 C CA . ILE A 1 90 ? 10.100 38.126 6.927 1.00 13.80 90 ILE A CA 1
ATOM 697 C C . ILE A 1 90 ? 10.185 37.039 5.847 1.00 13.38 90 ILE A C 1
ATOM 698 O O . ILE A 1 90 ? 9.982 35.856 6.145 1.00 12.88 90 ILE A O 1
ATOM 703 N N . ASP A 1 91 ? 10.488 37.444 4.606 1.00 12.83 91 ASP A N 1
ATOM 704 C CA . ASP A 1 91 ? 10.681 36.474 3.498 1.00 13.33 91 ASP A CA 1
ATOM 705 C C . ASP A 1 91 ? 11.721 35.403 3.851 1.00 13.02 91 ASP A C 1
ATOM 706 O O . ASP A 1 91 ? 11.475 34.201 3.669 1.00 13.37 91 ASP A O 1
ATOM 711 N N . LEU A 1 92 ? 12.869 35.837 4.352 1.00 12.44 92 LEU A N 1
ATOM 712 C CA . LEU A 1 92 ? 13.963 34.917 4.695 1.00 12.48 92 LEU A CA 1
ATOM 713 C C . LEU A 1 92 ? 13.516 33.940 5.765 1.00 12.85 92 LEU A C 1
ATOM 714 O O . LEU A 1 92 ? 13.757 32.725 5.668 1.00 11.64 92 LEU A O 1
ATOM 719 N N . LEU A 1 93 ? 12.892 34.470 6.815 1.00 12.72 93 LEU A N 1
ATOM 720 C CA . LEU A 1 93 ? 12.407 33.595 7.891 1.00 13.27 93 LEU A CA 1
ATOM 721 C C . LEU A 1 93 ? 11.329 32.585 7.458 1.00 14.33 93 LEU A C 1
ATOM 722 O O . LEU A 1 93 ? 11.416 31.412 7.812 1.00 14.61 93 LEU A O 1
ATOM 727 N N . GLU A 1 94 ? 10.321 33.044 6.724 1.00 14.74 94 GLU A N 1
ATOM 728 C CA . GLU A 1 94 ? 9.267 32.147 6.206 1.00 16.84 94 GLU A CA 1
ATOM 729 C C . GLU A 1 94 ? 9.912 31.012 5.420 1.00 16.56 94 GLU A C 1
ATOM 730 O O . GLU A 1 94 ? 9.585 29.836 5.607 1.00 16.42 94 GLU A O 1
ATOM 736 N N . GLU A 1 95 ? 10.874 31.353 4.563 1.00 16.83 95 GLU A N 1
ATOM 737 C CA . GLU A 1 95 ? 11.528 30.350 3.730 1.00 17.46 95 GLU A CA 1
ATOM 738 C C . GLU A 1 95 ? 12.372 29.364 4.533 1.00 16.82 95 GLU A C 1
ATOM 739 O O . GLU A 1 95 ? 12.205 28.153 4.387 1.00 17.50 95 GLU A O 1
ATOM 745 N N . LEU A 1 96 ? 13.244 29.866 5.406 1.00 15.51 96 LEU A N 1
ATOM 746 C CA . LEU A 1 96 ? 14.111 28.967 6.196 1.00 14.86 96 LEU A CA 1
ATOM 747 C C . LEU A 1 96 ? 13.314 28.142 7.212 1.00 15.46 96 LEU A C 1
ATOM 748 O O . LEU A 1 96 ? 13.554 26.943 7.331 1.00 14.51 96 LEU A O 1
ATOM 753 N N . SER A 1 97 ? 12.348 28.775 7.883 1.00 16.97 97 SER A N 1
ATOM 754 C CA . SER A 1 97 ? 11.545 28.100 8.928 1.00 18.95 97 SER A CA 1
ATOM 755 C C . SER A 1 97 ? 10.739 26.923 8.397 1.00 20.25 97 SER A C 1
ATOM 756 O O . SER A 1 97 ? 10.413 25.998 9.160 1.00 20.31 97 SER A O 1
ATOM 759 N N . SER A 1 98 ? 10.424 26.945 7.096 1.00 20.89 98 SER A N 1
ATOM 760 C CA . SER A 1 98 ? 9.739 25.823 6.472 1.00 22.62 98 SER A CA 1
ATOM 761 C C . SER A 1 98 ? 10.636 24.592 6.254 1.00 22.14 98 SER A C 1
ATOM 762 O O . SER A 1 98 ? 10.124 23.518 5.961 1.00 23.56 98 SER A O 1
ATOM 765 N N . SER A 1 99 ? 11.956 24.728 6.434 1.00 20.75 99 SER A N 1
ATOM 766 C CA . SER A 1 99 ? 12.887 23.605 6.272 1.00 19.99 99 SER A CA 1
ATOM 767 C C . SER A 1 99 ? 13.785 23.336 7.487 1.00 18.86 99 SER A C 1
ATOM 768 O O . SER A 1 99 ? 14.420 22.279 7.580 1.00 18.75 99 SER A O 1
ATOM 771 N N . TYR A 1 100 ? 13.860 24.297 8.407 1.00 16.09 100 TYR A N 1
ATOM 772 C CA . TYR A 1 100 ? 14.740 24.172 9.576 1.00 15.75 100 TYR A CA 1
ATOM 773 C C . TYR A 1 100 ? 14.106 24.765 10.822 1.00 14.73 100 TYR A C 1
ATOM 774 O O . TYR A 1 100 ? 13.390 25.750 10.731 1.00 14.57 100 TYR A O 1
ATOM 783 N N . PRO A 1 101 ? 14.430 24.195 12.001 1.00 14.35 101 PRO A N 1
ATOM 784 C CA . PRO A 1 101 ? 14.117 24.854 13.256 1.00 13.65 101 PRO A CA 1
ATOM 785 C C . PRO A 1 101 ? 15.086 26.045 13.343 1.00 12.78 101 PRO A C 1
ATOM 786 O O . PRO A 1 101 ? 16.260 25.876 13.008 1.00 14.07 101 PRO A O 1
ATOM 790 N N . LEU A 1 102 ? 14.577 27.212 13.723 1.00 11.96 102 LEU A N 1
ATOM 791 C CA . LEU A 1 102 ? 15.346 28.443 13.879 1.00 12.05 102 LEU A CA 1
ATOM 792 C C . LEU A 1 102 ? 15.402 28.883 15.333 1.00 12.42 102 LEU A C 1
ATOM 793 O O . LEU A 1 102 ? 14.396 28.718 16.078 1.00 12.26 102 LEU A O 1
ATOM 798 N N . TYR A 1 103 ? 16.541 29.462 15.722 1.00 12.05 103 TYR A N 1
ATOM 799 C CA . TYR A 1 103 ? 16.753 29.939 17.101 1.00 12.07 103 TYR A CA 1
ATOM 800 C C . TYR A 1 103 ? 17.373 31.318 17.070 1.00 13.10 103 TYR A C 1
ATOM 801 O O . TYR A 1 103 ? 18.195 31.636 16.178 1.00 13.91 103 TYR A O 1
ATOM 810 N N . ILE A 1 104 ? 16.982 32.155 18.025 1.00 11.78 104 ILE A N 1
ATOM 811 C CA . ILE A 1 104 ? 17.774 33.348 18.252 1.00 12.17 104 ILE A CA 1
ATOM 812 C C . ILE A 1 104 ? 18.838 33.078 19.326 1.00 12.28 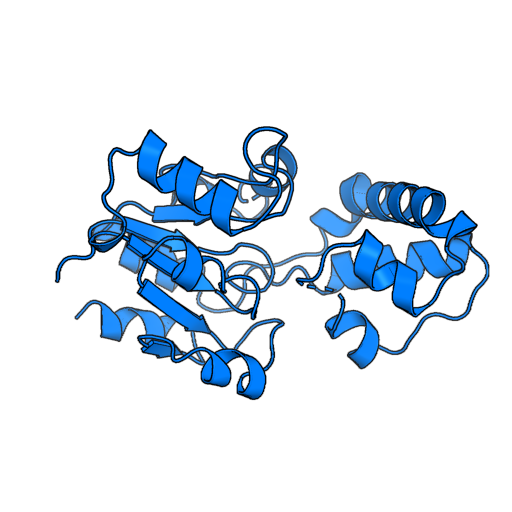104 ILE A C 1
ATOM 813 O O . ILE A 1 104 ? 18.539 32.503 20.396 1.00 11.91 104 ILE A O 1
ATOM 818 N N . THR A 1 105 ? 20.058 33.545 19.037 1.00 12.12 105 THR A N 1
ATOM 819 C CA . THR A 1 105 ? 21.214 33.520 19.976 1.00 13.05 105 THR A CA 1
ATOM 820 C C . THR A 1 105 ? 21.837 34.923 20.055 1.00 13.91 105 THR A C 1
ATOM 821 O O . THR A 1 105 ? 22.548 35.347 19.145 1.00 13.13 105 THR A O 1
ATOM 825 N N . THR A 1 106 ? 21.506 35.663 21.115 1.00 14.18 106 THR A N 1
ATOM 826 C CA . THR A 1 106 ? 21.887 37.063 21.213 1.00 14.47 106 THR A CA 1
ATOM 827 C C . THR A 1 106 ? 22.538 37.339 22.575 1.00 14.44 106 THR A C 1
ATOM 828 O O . THR A 1 106 ? 22.351 36.578 23.515 1.00 14.35 106 THR A O 1
ATOM 832 N N . THR A 1 107 ? 23.292 38.435 22.680 1.00 15.13 107 THR A N 1
ATOM 833 C CA . THR A 1 107 ? 23.785 38.832 23.999 1.00 16.10 107 THR A CA 1
ATOM 834 C C . THR A 1 107 ? 22.916 39.941 24.589 1.00 16.23 107 THR A C 1
ATOM 835 O O . THR A 1 107 ? 23.211 40.421 25.674 1.00 16.14 107 THR A O 1
ATOM 839 N N . LYS A 1 108 ? 21.845 40.339 23.894 1.00 16.13 108 LYS A N 1
ATOM 840 C CA . LYS A 1 108 ? 20.721 41.038 24.557 1.00 16.92 108 LYS A CA 1
ATOM 841 C C . LYS A 1 108 ? 20.170 40.106 25.648 1.00 15.75 108 LYS A C 1
ATOM 842 O O . LYS A 1 108 ? 20.217 38.878 25.486 1.00 14.43 108 LYS A O 1
ATOM 848 N N . ASP A 1 109 ? 19.676 40.672 26.752 1.00 14.66 109 ASP A N 1
ATOM 849 C CA . ASP A 1 109 ? 19.034 39.845 27.790 1.00 16.23 109 ASP A CA 1
ATOM 850 C C . ASP A 1 109 ? 17.900 39.031 27.164 1.00 14.66 109 ASP A C 1
ATOM 851 O O . ASP A 1 109 ? 17.170 39.538 26.298 1.00 14.74 109 ASP A O 1
ATOM 856 N N . THR A 1 110 ? 17.725 37.794 27.619 1.00 14.25 110 THR A N 1
ATOM 857 C CA . THR A 1 110 ? 16.676 36.933 27.085 1.00 13.65 110 THR A CA 1
ATOM 858 C C . THR A 1 110 ? 15.310 37.635 27.020 1.00 13.73 110 THR A C 1
ATOM 859 O O . THR A 1 110 ? 14.642 37.620 25.996 1.00 13.07 110 THR A O 1
ATOM 863 N N . SER A 1 111 ? 14.896 38.252 28.113 1.00 14.36 111 SER A N 1
ATOM 864 C CA . SER A 1 111 ? 13.556 38.839 28.161 1.00 15.60 111 SER A CA 1
ATOM 865 C C . SER A 1 111 ? 13.384 40.005 27.185 1.00 15.41 111 SER A C 1
ATOM 866 O O . SER A 1 111 ? 12.331 40.111 26.541 1.00 15.49 111 SER A O 1
ATOM 869 N N . THR A 1 112 ? 14.423 40.832 27.052 1.00 15.28 112 THR A N 1
ATOM 870 C CA . THR A 1 112 ? 14.442 41.919 26.061 1.00 15.50 112 THR A CA 1
ATOM 871 C C . THR A 1 112 ? 14.342 41.361 24.620 1.00 15.34 112 THR A C 1
ATOM 872 O O . THR A 1 112 ? 13.555 41.860 23.803 1.00 14.69 112 THR A O 1
ATOM 876 N N . ALA A 1 113 ? 15.109 40.310 24.326 1.00 14.48 113 ALA A N 1
ATOM 877 C CA . ALA A 1 113 ? 15.071 39.659 23.012 1.00 14.58 113 ALA A CA 1
ATOM 878 C C . ALA A 1 113 ? 13.693 39.071 22.711 1.00 15.12 113 ALA A C 1
ATOM 879 O O . ALA A 1 113 ? 13.154 39.219 21.591 1.00 14.90 113 ALA A O 1
ATOM 881 N N . GLN A 1 114 ? 13.105 38.422 23.715 1.00 14.75 114 GLN A N 1
ATOM 882 C CA . GLN A 1 114 ? 11.772 37.894 23.564 1.00 16.06 114 GLN A CA 1
ATOM 883 C C . GLN A 1 114 ? 10.766 38.997 23.303 1.00 15.77 114 GLN A C 1
ATOM 884 O O . GLN A 1 114 ? 9.973 38.858 22.386 1.00 16.19 114 GLN A O 1
ATOM 890 N N . ASP A 1 115 ? 10.848 40.095 24.053 1.00 16.09 115 ASP A N 1
ATOM 891 C CA . ASP A 1 115 ? 9.969 41.244 23.873 1.00 16.97 115 ASP A CA 1
ATOM 892 C C . ASP A 1 115 ? 10.094 41.833 22.476 1.00 16.94 115 ASP A C 1
ATOM 893 O O . ASP A 1 115 ? 9.073 42.084 21.802 1.00 16.64 115 ASP A O 1
ATOM 906 N N . ALA A 1 117 ? 11.372 40.407 19.663 1.00 16.51 117 ALA A N 1
ATOM 907 C CA . ALA A 1 117 ? 10.849 39.488 18.650 1.00 16.41 117 ALA A CA 1
ATOM 908 C C . ALA A 1 117 ? 9.319 39.504 18.600 1.00 16.65 117 ALA A C 1
ATOM 909 O O . ALA A 1 117 ? 8.746 39.525 17.513 1.00 16.04 117 ALA A O 1
ATOM 911 N N . LYS A 1 118 ? 8.650 39.495 19.763 1.00 17.37 118 LYS A N 1
ATOM 912 C CA . LYS A 1 118 ? 7.173 39.584 19.767 1.00 18.25 118 LYS A CA 1
ATOM 913 C C . LYS A 1 118 ? 6.663 40.920 19.195 1.00 17.55 118 LYS A C 1
ATOM 914 O O . LYS A 1 118 ? 5.728 40.936 18.378 1.00 16.80 118 LYS A O 1
ATOM 920 N N . ASN A 1 119 ? 7.288 42.028 19.600 1.00 16.85 119 ASN A N 1
ATOM 921 C CA . ASN A 1 119 ? 6.930 43.361 19.084 1.00 17.31 119 ASN A CA 1
ATOM 922 C C . ASN A 1 119 ? 6.995 43.491 17.548 1.00 17.33 119 ASN A C 1
ATOM 923 O O . ASN A 1 119 ? 6.145 44.140 16.928 1.00 18.35 119 ASN A O 1
ATOM 928 N N . LEU A 1 120 ? 7.999 42.868 16.947 1.00 16.24 120 LEU A N 1
ATOM 929 C CA . LEU A 1 120 ? 8.245 42.989 15.514 1.00 15.90 120 LEU A CA 1
ATOM 930 C C . LEU A 1 120 ? 7.640 41.847 14.720 1.00 15.46 120 LEU A C 1
ATOM 931 O O . LEU A 1 120 ? 7.833 41.759 13.494 1.00 14.95 120 LEU A O 1
ATOM 936 N N . GLU A 1 121 ? 6.870 41.023 15.434 1.00 14.70 121 GLU A N 1
ATOM 937 C CA . GLU A 1 121 ? 6.041 39.945 14.846 1.00 15.01 121 GLU A CA 1
ATOM 938 C C . GLU A 1 121 ? 6.841 38.778 14.263 1.00 14.41 121 GLU A C 1
ATOM 939 O O . GLU A 1 121 ? 6.372 38.107 13.340 1.00 14.19 121 GLU A O 1
ATOM 945 N N . ILE A 1 122 ? 8.024 38.520 14.829 1.00 12.78 122 ILE A N 1
ATOM 946 C CA . ILE A 1 122 ? 8.901 37.442 14.330 1.00 13.16 122 ILE A CA 1
ATOM 947 C C . ILE A 1 122 ? 9.116 36.316 15.356 1.00 12.52 122 ILE A C 1
ATOM 948 O O . ILE A 1 122 ? 9.694 35.280 15.023 1.00 13.89 122 ILE A O 1
ATOM 953 N N . HIS A 1 123 ? 8.598 36.501 16.565 1.00 13.63 123 HIS A N 1
ATOM 954 C CA . HIS A 1 123 ? 8.774 35.529 17.657 1.00 14.03 123 HIS A CA 1
ATOM 955 C C . HIS A 1 123 ? 8.324 34.143 17.176 1.00 14.05 123 HIS A C 1
ATOM 956 O O . HIS A 1 123 ? 8.951 33.109 17.461 1.00 14.23 123 HIS A O 1
ATOM 963 N N . HIS A 1 124 ? 7.242 34.122 16.408 1.00 14.43 124 HIS A N 1
ATOM 964 C CA . HIS A 1 124 ? 6.641 32.854 16.040 1.00 14.38 124 HIS A CA 1
ATOM 965 C C . HIS A 1 124 ? 7.455 31.964 15.066 1.00 13.80 124 HIS A C 1
ATOM 966 O O . HIS A 1 124 ? 7.146 30.761 14.892 1.00 15.99 124 HIS A O 1
ATOM 973 N N . PHE A 1 125 ? 8.482 32.527 14.439 1.00 12.25 125 PHE A N 1
ATOM 974 C CA . PHE A 1 125 ? 9.328 31.767 13.522 1.00 12.33 125 PHE A CA 1
ATOM 975 C C . PHE A 1 125 ? 10.379 30.924 14.247 1.00 12.09 125 PHE A C 1
ATOM 976 O O . PHE A 1 125 ? 11.074 30.138 13.609 1.00 14.50 125 PHE A O 1
ATOM 984 N N . PHE A 1 126 ? 10.538 31.154 15.550 1.00 12.26 126 PHE A N 1
ATOM 985 C CA . PHE A 1 126 ? 11.617 30.517 16.310 1.00 11.85 126 PHE A CA 1
ATOM 986 C C . PHE A 1 126 ? 11.195 29.398 17.256 1.00 13.34 126 PHE A C 1
ATOM 987 O O . PHE A 1 126 ? 10.162 29.489 17.920 1.00 14.92 126 PHE A O 1
ATOM 995 N N . ASP A 1 127 ? 12.029 28.362 17.352 1.00 14.50 127 ASP A N 1
ATOM 996 C CA . ASP A 1 127 ? 11.795 27.287 18.325 1.00 16.67 127 ASP A CA 1
ATOM 997 C C . ASP A 1 127 ? 12.443 27.556 19.678 1.00 16.29 127 ASP A C 1
ATOM 998 O O . ASP A 1 127 ? 12.231 26.792 20.622 1.00 17.17 127 ASP A O 1
ATOM 1003 N N . GLY A 1 128 ? 13.217 28.641 19.763 1.00 14.65 128 GLY A N 1
ATOM 1004 C CA . GLY A 1 128 ? 13.855 29.050 21.009 1.00 13.27 128 GLY A CA 1
ATOM 1005 C C . GLY A 1 128 ? 14.473 30.413 20.829 1.00 13.00 128 GLY A C 1
ATOM 1006 O O . GLY A 1 128 ? 14.907 30.753 19.742 1.00 12.00 128 GLY A O 1
ATOM 1007 N N . ILE A 1 129 ? 14.486 31.192 21.899 1.00 13.17 129 ILE A N 1
ATOM 1008 C CA . ILE A 1 129 ? 15.136 32.475 21.908 1.00 12.90 129 ILE A CA 1
ATOM 1009 C C . ILE A 1 129 ? 16.004 32.511 23.165 1.00 13.08 129 ILE A C 1
ATOM 1010 O O . ILE A 1 129 ? 15.495 32.399 24.297 1.00 11.67 129 ILE A O 1
ATOM 1015 N N . TYR A 1 130 ? 17.305 32.663 22.939 1.00 12.52 130 TYR A N 1
ATOM 1016 C CA . TYR A 1 130 ? 18.342 32.592 23.983 1.00 13.83 130 TYR A CA 1
ATOM 1017 C C . TYR A 1 130 ? 19.122 33.902 24.000 1.00 13.89 130 TYR A C 1
ATOM 1018 O O . TYR A 1 130 ? 19.670 34.309 22.973 1.00 12.93 130 TYR A O 1
ATOM 1027 N N . GLY A 1 131 ? 19.146 34.563 25.153 1.00 14.13 131 GLY A N 1
ATOM 1028 C CA . GLY A 1 131 ? 19.932 35.811 25.313 1.00 14.15 131 GLY A CA 1
ATOM 1029 C C . GLY A 1 131 ? 20.876 35.677 26.509 1.00 14.73 131 GLY A C 1
ATOM 1030 O O . GLY A 1 131 ? 21.075 34.574 27.021 1.00 14.61 131 GLY A O 1
ATOM 1031 N N . SER A 1 132 ? 21.459 36.792 26.936 1.00 14.79 132 SER A N 1
ATOM 1032 C CA . SER A 1 132 ? 22.448 36.763 27.999 1.00 16.69 132 SER A CA 1
ATOM 1033 C C . SER A 1 132 ? 21.753 36.547 29.345 1.00 16.86 132 SER A C 1
ATOM 1034 O O . SER A 1 132 ? 20.603 36.955 29.531 1.00 16.02 132 SER A O 1
ATOM 1037 N N . SER A 1 133 ? 22.508 35.957 30.270 1.00 18.56 133 SER A N 1
ATOM 1038 C CA . SER A 1 133 ? 21.999 35.465 31.569 1.00 20.49 133 SER A CA 1
ATOM 1039 C C . SER A 1 133 ? 23.224 35.095 32.398 1.00 22.19 133 SER A C 1
ATOM 1040 O O . SER A 1 133 ? 24.359 35.209 31.906 1.00 21.86 133 SER A O 1
ATOM 1043 N N . PRO A 1 134 ? 23.021 34.698 33.672 1.00 23.06 134 PRO A N 1
ATOM 1044 C CA . PRO A 1 134 ? 24.154 34.193 34.454 1.00 23.73 134 PRO A CA 1
ATOM 1045 C C . PRO A 1 134 ? 24.738 32.899 33.853 1.00 24.46 134 PRO A C 1
ATOM 1046 O O . PRO A 1 134 ? 25.957 32.716 33.847 1.00 24.13 134 PRO A O 1
ATOM 1050 N N . GLU A 1 135 ? 23.864 32.027 33.341 1.00 25.28 135 GLU A N 1
ATOM 1051 C CA . GLU A 1 135 ? 24.279 30.814 32.618 1.00 27.71 135 GLU A CA 1
ATOM 1052 C C . GLU A 1 135 ? 25.118 31.116 31.354 1.00 27.02 135 GLU A C 1
ATOM 1053 O O . GLU A 1 135 ? 25.975 30.303 30.949 1.00 27.41 135 GLU A O 1
ATOM 1059 N N . ALA A 1 136 ? 24.858 32.278 30.746 1.00 26.33 136 ALA A N 1
ATOM 1060 C CA . ALA A 1 136 ? 25.433 32.635 29.449 1.00 24.60 136 ALA A CA 1
ATOM 1061 C C . ALA A 1 136 ? 25.754 34.134 29.284 1.00 24.27 136 ALA A C 1
ATOM 1062 O O . ALA A 1 136 ? 24.982 34.895 28.698 1.00 23.75 136 ALA A O 1
ATOM 1064 N N . PRO A 1 137 ? 26.915 34.575 29.792 1.00 23.68 137 PRO A N 1
ATOM 1065 C CA . PRO A 1 137 ? 27.254 36.010 29.675 1.00 22.82 137 PRO A CA 1
ATOM 1066 C C . PRO A 1 137 ? 27.686 36.505 28.279 1.00 22.44 137 PRO A C 1
ATOM 1067 O O . PRO A 1 137 ? 27.424 37.676 27.910 1.00 23.57 137 PRO A O 1
ATOM 1071 N N . HIS A 1 138 ? 28.334 35.653 27.498 1.00 20.35 138 HIS A N 1
ATOM 1072 C CA . HIS A 1 138 ? 28.842 36.079 26.183 1.00 19.14 138 HIS A CA 1
ATOM 1073 C C . HIS A 1 138 ? 28.300 35.213 25.071 1.00 16.90 138 HIS A C 1
ATOM 1074 O O . HIS A 1 138 ? 27.652 34.208 25.330 1.00 14.30 138 HIS A O 1
ATOM 1081 N N . LYS A 1 139 ? 28.610 35.596 23.832 1.00 16.01 139 LYS A N 1
ATOM 1082 C CA . LYS A 1 139 ? 28.062 34.902 22.656 1.00 15.61 139 LYS A CA 1
ATOM 1083 C C . LYS A 1 139 ? 28.308 33.392 22.666 1.00 14.70 139 LYS A C 1
ATOM 1084 O O . LYS A 1 139 ? 27.371 32.605 22.411 1.00 12.92 139 LYS A O 1
ATOM 1090 N N . ALA A 1 140 ? 29.539 32.963 22.969 1.00 14.25 140 ALA A N 1
ATOM 1091 C CA . ALA A 1 140 ? 29.824 31.516 23.006 1.00 14.70 140 ALA A CA 1
ATOM 1092 C C . ALA A 1 140 ? 28.926 30.750 24.001 1.00 15.40 140 ALA A C 1
ATOM 1093 O O . ALA A 1 140 ? 28.447 29.656 23.698 1.00 13.89 140 ALA A O 1
ATOM 1095 N N . ASP A 1 141 ? 28.727 31.321 25.191 1.00 15.97 141 ASP A N 1
ATOM 1096 C CA . ASP A 1 141 ? 27.885 30.688 26.233 1.00 15.76 141 ASP A CA 1
ATOM 1097 C C . ASP A 1 141 ? 26.423 30.538 25.776 1.00 14.24 141 ASP A C 1
ATOM 1098 O O . ASP A 1 141 ? 25.779 29.483 25.987 1.00 13.75 141 ASP A O 1
ATOM 1103 N N . VAL A 1 142 ? 25.925 31.566 25.093 1.00 13.18 142 VAL A N 1
ATOM 1104 C CA . VAL A 1 142 ? 24.562 31.546 24.562 1.00 13.61 142 VAL A CA 1
ATOM 1105 C C . VAL A 1 142 ? 24.424 30.432 23.510 1.00 13.66 142 VAL A C 1
ATOM 1106 O O . VAL A 1 142 ? 23.476 29.639 23.529 1.00 13.32 142 VAL A O 1
ATOM 1110 N N . ILE A 1 143 ? 25.406 30.352 22.621 1.00 12.59 143 ILE A N 1
ATOM 1111 C CA . ILE A 1 143 ? 25.439 29.321 21.576 1.00 12.98 143 ILE A CA 1
ATOM 1112 C C . ILE A 1 143 ? 25.499 27.924 22.229 1.00 13.57 143 ILE A C 1
ATOM 1113 O O . ILE A 1 143 ? 24.723 27.022 21.859 1.00 13.27 143 ILE A O 1
ATOM 1118 N N . HIS A 1 144 ? 26.407 27.754 23.200 1.00 14.38 144 HIS A N 1
ATOM 1119 C CA . HIS A 1 144 ? 26.448 26.506 23.980 1.00 15.33 144 HIS A CA 1
ATOM 1120 C C . HIS A 1 144 ? 25.081 26.132 24.551 1.00 14.93 144 HIS A C 1
ATOM 1121 O O . HIS A 1 144 ? 24.659 24.979 24.472 1.00 15.37 144 HIS A O 1
ATOM 1128 N N . GLN A 1 145 ? 24.415 27.099 25.165 1.00 14.87 145 GLN A N 1
ATOM 1129 C CA . 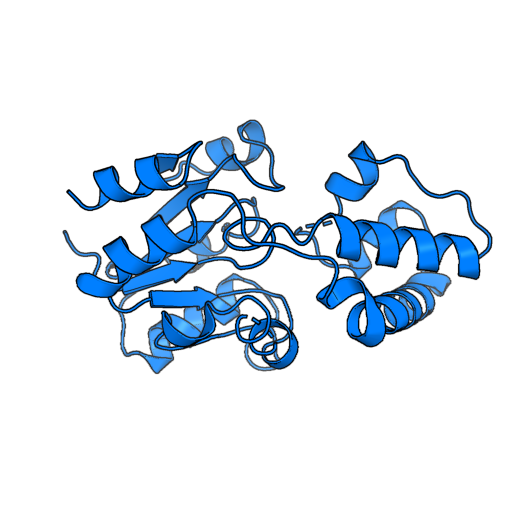GLN A 1 145 ? 23.107 26.847 25.745 1.00 15.10 145 GLN A CA 1
ATOM 1130 C C . GLN A 1 145 ? 22.087 26.374 24.679 1.00 14.20 145 GLN A C 1
ATOM 1131 O O . GLN A 1 145 ? 21.356 25.388 24.902 1.00 14.44 145 GLN A O 1
ATOM 1137 N N . ALA A 1 146 ? 22.025 27.092 23.555 1.00 12.43 146 ALA A N 1
ATOM 1138 C CA . ALA A 1 146 ? 21.152 26.718 22.436 1.00 13.22 146 ALA A CA 1
ATOM 1139 C C . ALA A 1 146 ? 21.433 25.284 21.962 1.00 14.06 146 ALA A C 1
ATOM 1140 O O . ALA A 1 146 ? 20.507 24.478 21.820 1.00 15.00 146 ALA A O 1
ATOM 1142 N N . LEU A 1 147 ? 22.706 24.959 21.744 1.00 14.16 147 LEU A N 1
ATOM 1143 C CA . LEU A 1 147 ? 23.087 23.637 21.241 1.00 14.44 147 LEU A CA 1
ATOM 1144 C C . LEU A 1 147 ? 22.715 22.520 22.222 1.00 15.18 147 LEU A C 1
ATOM 1145 O O . LEU A 1 147 ? 22.027 21.549 21.848 1.00 15.38 147 LEU A O 1
ATOM 1150 N N . GLN A 1 148 ? 23.144 22.680 23.475 1.00 14.90 148 GLN A N 1
ATOM 1151 C CA . GLN A 1 148 ? 22.868 21.683 24.511 1.00 15.58 148 GLN A CA 1
ATOM 1152 C C . GLN A 1 148 ? 21.375 21.489 24.795 1.00 15.76 148 GLN A C 1
ATOM 1153 O O . GLN A 1 148 ? 20.903 20.355 24.833 1.00 16.91 148 GLN A O 1
ATOM 1159 N N . THR A 1 149 ? 20.625 22.583 24.920 1.00 16.20 149 THR A N 1
ATOM 1160 C CA . THR A 1 149 ? 19.196 22.476 25.209 1.00 16.55 149 THR A CA 1
ATOM 1161 C C . THR A 1 149 ? 18.454 21.714 24.105 1.00 15.64 149 THR A C 1
ATOM 1162 O O . THR A 1 149 ? 17.499 20.998 24.396 1.00 15.17 149 THR A O 1
ATOM 1166 N N . HIS A 1 150 ? 18.940 21.832 22.866 1.00 15.10 150 HIS A N 1
ATOM 1167 C CA . HIS A 1 150 ? 18.286 21.208 21.715 1.00 15.94 150 HIS A CA 1
ATOM 1168 C C . HIS A 1 150 ? 18.994 19.962 21.211 1.00 14.95 150 HIS A C 1
ATOM 1169 O O . HIS A 1 150 ? 18.673 19.440 20.128 1.00 15.59 150 HIS A O 1
ATOM 1176 N N . GLN A 1 151 ? 19.948 19.500 22.015 1.00 15.03 151 GLN A N 1
ATOM 1177 C CA . GLN A 1 151 ? 20.621 18.224 21.799 1.00 16.25 151 GLN A CA 1
ATOM 1178 C C . GLN A 1 151 ? 21.283 18.209 20.425 1.00 16.80 151 GLN A C 1
ATOM 1179 O O . GLN A 1 151 ? 21.128 17.254 19.679 1.00 17.44 151 GLN A O 1
ATOM 1185 N N . LEU A 1 152 ? 21.988 19.301 20.114 1.00 15.91 152 LEU A N 1
ATOM 1186 C CA . LEU A 1 152 ? 22.702 19.462 18.850 1.00 16.76 152 LEU A CA 1
ATOM 1187 C C . LEU A 1 152 ? 24.197 19.397 19.064 1.00 16.55 152 LEU A C 1
ATOM 1188 O O . LEU A 1 152 ? 24.727 20.020 20.001 1.00 17.49 152 LEU A O 1
ATOM 1193 N N . ALA A 1 153 ? 24.875 18.695 18.161 1.00 17.09 153 ALA A N 1
ATOM 1194 C CA . ALA A 1 153 ? 26.344 18.778 18.022 1.00 18.16 153 ALA A CA 1
ATOM 1195 C C . ALA A 1 153 ? 26.679 20.047 17.249 1.00 17.68 153 ALA A C 1
ATOM 1196 O O . ALA A 1 153 ? 25.894 20.478 16.412 1.00 17.05 153 ALA A O 1
ATOM 1198 N N . PRO A 1 154 ? 27.827 20.666 17.550 1.00 18.89 154 PRO A N 1
ATOM 1199 C CA . PRO A 1 154 ? 28.129 21.956 16.917 1.00 19.39 154 PRO A CA 1
ATOM 1200 C C . PRO A 1 154 ? 28.106 21.896 15.376 1.00 20.16 154 PRO A C 1
ATOM 1201 O O . PRO A 1 154 ? 27.710 22.856 14.711 1.00 20.38 154 PRO A O 1
ATOM 1205 N N . GLU A 1 155 ? 28.484 20.741 14.831 1.00 21.19 155 GLU A N 1
ATOM 1206 C CA . GLU A 1 155 ? 28.524 20.508 13.397 1.00 21.37 155 GLU A CA 1
ATOM 1207 C C . GLU A 1 155 ? 27.149 20.680 12.723 1.00 20.21 155 GLU A C 1
ATOM 1208 O O . GLU A 1 155 ? 27.057 20.959 11.519 1.00 20.48 155 GLU A O 1
ATOM 1214 N N . GLN A 1 156 ? 26.083 20.550 13.515 1.00 18.20 156 GLN A N 1
ATOM 1215 C CA . GLN A 1 156 ? 24.726 20.636 13.011 1.00 17.03 156 GLN A CA 1
ATOM 1216 C C . GLN A 1 156 ? 24.144 22.056 13.024 1.00 16.45 156 GLN A C 1
ATOM 1217 O O . GLN A 1 156 ? 22.988 22.232 12.619 1.00 15.88 156 GLN A O 1
ATOM 1223 N N . ALA A 1 157 ? 24.903 23.046 13.518 1.00 14.91 157 ALA A N 1
ATOM 1224 C CA . ALA A 1 157 ? 24.378 24.410 13.587 1.00 14.64 157 ALA A CA 1
ATOM 1225 C C . ALA A 1 157 ? 25.209 25.418 12.763 1.00 14.87 157 ALA A C 1
ATOM 1226 O O . ALA A 1 157 ? 26.376 25.166 12.428 1.00 15.70 157 ALA A O 1
ATOM 1228 N N . ILE A 1 158 ? 24.587 26.552 12.457 1.00 13.67 158 ILE A N 1
ATOM 1229 C CA . ILE A 1 158 ? 25.265 27.679 11.819 1.00 13.46 158 ILE A CA 1
ATOM 1230 C C . ILE A 1 158 ? 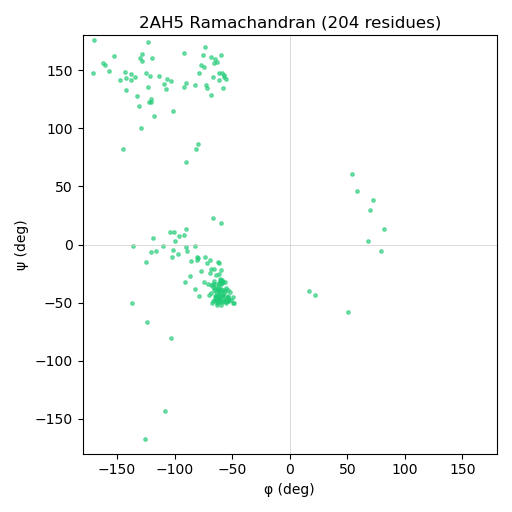24.671 28.921 12.461 1.00 12.61 158 ILE A C 1
ATOM 1231 O O . ILE A 1 158 ? 23.488 28.934 12.807 1.00 12.83 158 ILE A O 1
ATOM 1236 N N . ILE A 1 159 ? 25.489 29.946 12.672 1.00 12.75 159 ILE A N 1
ATOM 1237 C CA . ILE A 1 159 ? 24.963 31.248 13.128 1.00 12.71 159 ILE A CA 1
ATOM 1238 C C . ILE A 1 159 ? 25.023 32.251 11.972 1.00 12.55 159 ILE A C 1
ATOM 1239 O O . ILE A 1 159 ? 26.032 32.328 11.223 1.00 12.61 159 ILE A O 1
ATOM 1244 N N . ILE A 1 160 ? 23.917 32.974 11.802 1.00 11.51 160 ILE A N 1
ATOM 1245 C CA . ILE A 1 160 ? 23.805 34.046 10.841 1.00 11.91 160 ILE A CA 1
ATOM 1246 C C . ILE A 1 160 ? 23.963 35.316 11.660 1.00 11.95 160 ILE A C 1
ATOM 1247 O O . ILE A 1 160 ? 23.138 35.591 12.544 1.00 10.41 160 ILE A O 1
ATOM 1252 N N . GLY A 1 161 ? 25.036 36.062 11.403 1.00 11.64 161 GLY A N 1
ATOM 1253 C CA . GLY A 1 161 ? 25.355 37.217 12.240 1.00 12.70 161 GLY A CA 1
ATOM 1254 C C . GLY A 1 161 ? 26.135 38.318 11.550 1.00 13.66 161 GLY A C 1
ATOM 1255 O O . GLY A 1 161 ? 26.734 38.085 10.489 1.00 13.29 161 GLY A O 1
ATOM 1256 N N . ASP A 1 162 ? 26.116 39.510 12.161 1.00 13.61 162 ASP A N 1
ATOM 1257 C CA . ASP A 1 162 ? 26.695 40.710 11.576 1.00 14.68 162 ASP A CA 1
ATOM 1258 C C . ASP A 1 162 ? 27.962 41.243 12.252 1.00 14.56 162 ASP A C 1
ATOM 1259 O O . ASP A 1 162 ? 28.497 42.236 11.783 1.00 15.06 162 ASP A O 1
ATOM 1264 N N . THR A 1 163 ? 28.440 40.606 13.322 1.00 14.09 163 THR A N 1
ATOM 1265 C CA . THR A 1 163 ? 29.606 41.121 14.065 1.00 14.55 163 THR A CA 1
ATOM 1266 C C . THR A 1 163 ? 30.739 40.122 14.306 1.00 14.51 163 THR A C 1
ATOM 1267 O O . THR A 1 163 ? 30.551 38.888 14.248 1.00 13.84 163 THR A O 1
ATOM 1271 N N . LYS A 1 164 ? 31.903 40.677 14.661 1.00 14.21 164 LYS A N 1
ATOM 1272 C CA . LYS A 1 164 ? 33.057 39.881 15.065 1.00 15.56 164 LYS A CA 1
ATOM 1273 C C . LYS A 1 164 ? 32.718 38.988 16.258 1.00 14.66 164 LYS A C 1
ATOM 1274 O O . LYS A 1 164 ? 33.260 37.888 16.393 1.00 15.24 164 LYS A O 1
ATOM 1280 N N . PHE A 1 165 ? 31.826 39.454 17.132 1.00 14.67 165 PHE A N 1
ATOM 1281 C CA . PHE A 1 165 ? 31.415 38.634 18.293 1.00 15.60 165 PHE A CA 1
ATOM 1282 C C . PHE A 1 165 ? 30.679 37.353 17.875 1.00 15.34 165 PHE A C 1
ATOM 1283 O O . PHE A 1 165 ? 30.878 36.304 18.467 1.00 15.01 165 PHE A O 1
ATOM 1291 N N . ASP A 1 166 ? 29.857 37.451 16.832 1.00 14.09 166 ASP A N 1
ATOM 1292 C CA . ASP A 1 166 ? 29.178 36.285 16.257 1.00 13.91 166 ASP A CA 1
ATOM 1293 C C . ASP A 1 166 ? 30.206 35.352 15.627 1.00 14.01 166 ASP A C 1
ATOM 1294 O O . ASP A 1 166 ? 30.111 34.155 15.769 1.00 14.07 166 ASP A O 1
ATOM 1307 N N . LEU A 1 168 ? 33.494 35.062 16.251 1.00 18.14 168 LEU A N 1
ATOM 1308 C CA . LEU A 1 168 ? 34.339 34.443 17.286 1.00 19.00 168 LEU A CA 1
ATOM 1309 C C . LEU A 1 168 ? 33.542 33.428 18.109 1.00 19.05 168 LEU A C 1
ATOM 1310 O O . LEU A 1 168 ? 34.057 32.370 18.462 1.00 19.84 168 LEU A O 1
ATOM 1315 N N . GLY A 1 169 ? 32.292 33.762 18.426 1.00 18.60 169 GLY A N 1
ATOM 1316 C CA . GLY A 1 169 ? 31.393 32.812 19.088 1.00 17.57 169 GLY A CA 1
ATOM 1317 C C . GLY A 1 169 ? 31.287 31.498 18.329 1.00 17.27 169 GLY A C 1
ATOM 1318 O O . GLY A 1 169 ? 31.333 30.411 18.932 1.00 16.91 169 GLY A O 1
ATOM 1319 N N . ALA A 1 170 ? 31.147 31.580 17.007 1.00 17.03 170 ALA A N 1
ATOM 1320 C CA . ALA A 1 170 ? 31.049 30.397 16.171 1.00 17.31 170 ALA A CA 1
ATOM 1321 C C . ALA A 1 170 ? 32.336 29.591 16.237 1.00 18.45 170 ALA A C 1
ATOM 1322 O O . ALA A 1 170 ? 32.305 28.364 16.307 1.00 18.18 170 ALA A O 1
ATOM 1324 N N . ARG A 1 171 ? 33.467 30.291 16.230 1.00 19.00 171 ARG A N 1
ATOM 1325 C CA . ARG A 1 171 ? 34.748 29.587 16.182 1.00 21.39 171 ARG A CA 1
ATOM 1326 C C . ARG A 1 171 ? 34.973 28.883 17.515 1.00 21.39 171 ARG A C 1
ATOM 1327 O O . ARG A 1 171 ? 35.402 27.724 17.563 1.00 22.18 171 ARG A O 1
ATOM 1335 N N . GLU A 1 172 ? 34.686 29.589 18.602 1.00 21.62 172 GLU A N 1
ATOM 1336 C CA . GLU A 1 172 ? 34.818 29.017 19.956 1.00 22.04 172 GLU A CA 1
ATOM 1337 C C . GLU A 1 172 ? 33.975 27.763 20.202 1.00 21.93 172 GLU A C 1
ATOM 1338 O O . GLU A 1 172 ? 34.382 26.869 20.944 1.00 22.08 172 GLU A O 1
ATOM 1344 N N . THR A 1 173 ? 32.812 27.688 19.570 1.00 20.19 173 THR A N 1
ATOM 1345 C CA . THR A 1 173 ? 31.849 26.624 19.862 1.00 19.28 173 THR A CA 1
ATOM 1346 C C . THR A 1 173 ? 31.873 25.540 18.790 1.00 19.20 173 THR A C 1
ATOM 1347 O O . THR A 1 173 ? 31.279 24.480 18.957 1.00 19.64 173 THR A O 1
ATOM 1351 N N . GLY A 1 174 ? 32.564 25.800 17.685 1.00 18.76 174 GLY A N 1
ATOM 1352 C CA . GLY A 1 174 ? 32.614 24.836 16.588 1.00 17.94 174 GLY A CA 1
ATOM 1353 C C . GLY A 1 174 ? 31.433 24.816 15.613 1.00 17.36 174 GLY A C 1
ATOM 1354 O O . GLY A 1 174 ? 31.294 23.885 14.824 1.00 17.98 174 GLY A O 1
ATOM 1355 N N . ILE A 1 175 ? 30.575 25.833 15.644 1.00 16.32 175 ILE A N 1
ATOM 1356 C CA . ILE A 1 175 ? 29.459 25.850 14.673 1.00 14.39 175 ILE A CA 1
ATOM 1357 C C . ILE A 1 175 ? 29.904 26.628 13.435 1.00 15.08 175 ILE A C 1
ATOM 1358 O O . ILE A 1 175 ? 30.905 27.357 13.473 1.00 15.01 175 ILE A O 1
ATOM 1363 N N . GLN A 1 176 ? 29.173 26.490 12.337 1.00 14.88 176 GLN A N 1
ATOM 1364 C CA . GLN A 1 176 ? 29.525 27.251 11.147 1.00 14.59 176 GLN A CA 1
ATOM 1365 C C . GLN A 1 176 ? 29.099 28.725 11.335 1.00 14.25 176 GLN A C 1
ATOM 1366 O O . GLN A 1 176 ? 28.310 29.045 12.226 1.00 13.20 176 GLN A O 1
ATOM 1372 N N . LYS A 1 177 ? 29.646 29.605 10.499 1.00 14.16 177 LYS A N 1
ATOM 1373 C CA . LYS A 1 177 ? 29.399 31.056 10.597 1.00 14.40 177 LYS A CA 1
ATOM 1374 C C . LYS A 1 177 ? 29.072 31.601 9.223 1.00 14.42 177 LYS A C 1
ATOM 1375 O O . LYS A 1 177 ? 29.805 31.357 8.245 1.00 13.46 177 LYS A O 1
ATOM 1381 N N . LEU A 1 178 ? 27.946 32.309 9.165 1.00 12.52 178 LEU A N 1
ATOM 1382 C CA . LEU A 1 178 ? 27.488 32.963 7.956 1.00 12.42 178 LEU A CA 1
ATOM 1383 C C . LEU A 1 178 ? 27.446 34.471 8.218 1.00 12.08 178 LEU A C 1
ATOM 1384 O O . LEU A 1 178 ? 26.614 34.957 9.021 1.00 11.59 178 LEU A O 1
ATOM 1389 N N . ALA A 1 179 ? 28.355 35.202 7.572 1.00 11.88 179 ALA A N 1
ATOM 1390 C CA . ALA A 1 179 ? 28.473 36.649 7.795 1.00 12.05 179 ALA A CA 1
ATOM 1391 C C . ALA A 1 179 ? 27.450 37.409 6.960 1.00 12.65 179 ALA A C 1
ATOM 1392 O O . ALA A 1 179 ? 27.270 37.115 5.783 1.00 14.05 179 ALA A O 1
ATOM 1394 N N . ILE A 1 180 ? 26.820 38.413 7.561 1.00 12.27 180 ILE A N 1
ATOM 1395 C CA . ILE A 1 180 ? 25.916 39.284 6.806 1.00 12.38 180 ILE A CA 1
ATOM 1396 C C . ILE A 1 180 ? 26.395 40.721 6.903 1.00 13.04 180 ILE A C 1
ATOM 1397 O O . ILE A 1 180 ? 26.945 41.132 7.935 1.00 12.62 180 ILE A O 1
ATOM 1402 N N . THR A 1 181 ? 26.217 41.479 5.821 1.00 14.10 181 THR A N 1
ATOM 1403 C CA . THR A 1 181 ? 26.846 42.796 5.730 1.00 16.51 181 THR A CA 1
ATOM 1404 C C . THR A 1 181 ? 25.845 43.946 5.601 1.00 17.02 181 THR A C 1
ATOM 1405 O O . THR A 1 181 ? 26.259 45.093 5.379 1.00 18.02 181 THR A O 1
ATOM 1409 N N . TRP A 1 182 ? 24.546 43.637 5.702 1.00 17.03 182 TRP A N 1
ATOM 1410 C CA . TRP A 1 182 ? 23.482 44.663 5.671 1.00 18.13 182 TRP A CA 1
ATOM 1411 C C . TRP A 1 182 ? 23.294 45.307 7.049 1.00 19.11 182 TRP A C 1
ATOM 1412 O O . TRP A 1 182 ? 22.449 46.206 7.220 1.00 19.69 182 TRP A O 1
ATOM 1423 N N . GLY A 1 183 ? 24.067 44.837 8.025 1.00 19.19 183 GLY A N 1
ATOM 1424 C CA . GLY A 1 183 ? 23.872 45.215 9.428 1.00 21.28 183 GLY A CA 1
ATOM 1425 C C . GLY A 1 183 ? 24.940 46.127 9.988 1.00 22.69 183 GLY A C 1
ATOM 1426 O O . GLY A 1 183 ? 25.462 47.004 9.282 1.00 21.99 183 GLY A O 1
ATOM 1427 N N . PHE A 1 184 ? 25.279 45.908 11.252 1.00 23.90 184 PHE A N 1
ATOM 1428 C CA . PHE A 1 184 ? 26.060 46.897 11.996 1.00 25.30 184 PHE A CA 1
ATOM 1429 C C . PHE A 1 184 ? 27.568 46.688 11.916 1.00 26.48 184 PHE A C 1
ATOM 1430 O O . PHE A 1 184 ? 28.316 47.666 11.908 1.00 27.17 184 PHE A O 1
ATOM 1438 N N . GLY A 1 185 ? 28.007 45.433 11.808 1.00 26.47 185 GLY A N 1
ATOM 1439 C CA . GLY A 1 185 ? 29.422 45.137 11.681 1.00 27.66 185 GLY A CA 1
ATOM 1440 C C . GLY A 1 185 ? 29.919 45.411 10.273 1.00 28.21 185 GLY A C 1
ATOM 1441 O O . GLY A 1 185 ? 29.141 45.358 9.306 1.00 27.91 185 GLY A O 1
ATOM 1442 N N . GLU A 1 186 ? 31.215 45.693 10.160 1.00 28.70 186 GLU A N 1
ATOM 1443 C CA . GLU A 1 186 ? 31.845 46.011 8.875 1.00 29.52 186 GLU A CA 1
ATOM 1444 C C . GLU A 1 186 ? 32.378 44.742 8.194 1.00 29.04 186 GLU A C 1
ATOM 1445 O O . GLU A 1 186 ? 32.963 43.886 8.852 1.00 28.52 186 GLU A O 1
ATOM 1451 N N . GLN A 1 187 ? 32.193 44.652 6.876 1.00 28.91 187 GLN A N 1
ATOM 1452 C CA . GLN A 1 187 ? 32.561 43.460 6.099 1.00 29.34 187 GLN A CA 1
ATOM 1453 C C . GLN A 1 187 ? 34.034 43.076 6.256 1.00 28.52 187 GLN A C 1
ATOM 1454 O O . GLN A 1 187 ? 34.359 41.896 6.352 1.00 27.82 187 GLN A O 1
ATOM 1460 N N . ALA A 1 188 ? 34.907 44.086 6.270 1.00 28.24 188 ALA A N 1
ATOM 1461 C CA . ALA A 1 188 ? 36.352 43.900 6.445 1.00 28.08 188 ALA A CA 1
ATOM 1462 C C . ALA A 1 188 ? 36.681 43.085 7.694 1.00 27.66 188 ALA A C 1
ATOM 1463 O O . ALA A 1 188 ? 37.500 42.157 7.628 1.00 28.57 188 ALA A O 1
ATOM 1465 N N . ASP A 1 189 ? 36.031 43.427 8.813 1.00 26.11 189 ASP A N 1
ATOM 1466 C CA . ASP A 1 189 ? 36.182 42.702 10.075 1.00 24.52 189 ASP A CA 1
ATOM 1467 C C . ASP A 1 189 ? 35.686 41.257 9.929 1.00 22.60 189 ASP A C 1
ATOM 1468 O O . ASP A 1 189 ? 36.395 40.302 10.281 1.00 22.21 189 ASP A O 1
ATOM 1473 N N . LEU A 1 190 ? 34.485 41.093 9.384 1.00 19.49 190 LEU A N 1
ATOM 1474 C CA . LEU A 1 190 ? 33.854 39.780 9.337 1.00 17.44 190 LEU A CA 1
ATOM 1475 C C . LEU A 1 190 ? 34.678 38.800 8.522 1.00 17.08 190 LEU A C 1
ATOM 1476 O O . LEU A 1 190 ? 34.816 37.637 8.893 1.00 15.98 190 LEU A O 1
ATOM 1481 N N . LEU A 1 191 ? 35.254 39.279 7.422 1.00 16.66 191 LEU A N 1
ATOM 1482 C CA . LEU A 1 191 ? 36.031 38.378 6.573 1.00 16.77 191 LEU A CA 1
ATOM 1483 C C . LEU A 1 191 ? 37.340 37.909 7.235 1.00 16.68 191 LEU A C 1
ATOM 1484 O O . LEU A 1 191 ? 37.841 36.850 6.889 1.00 17.07 191 LEU A O 1
ATOM 1489 N N . ASN A 1 192 ? 37.875 38.681 8.183 1.00 16.59 192 ASN A N 1
ATOM 1490 C CA . ASN A 1 192 ? 39.063 38.244 8.912 1.00 16.57 192 ASN A CA 1
ATOM 1491 C C . ASN A 1 192 ? 38.839 36.956 9.697 1.00 15.89 192 ASN A C 1
ATOM 1492 O O . ASN A 1 192 ? 39.804 36.317 10.124 1.00 15.77 19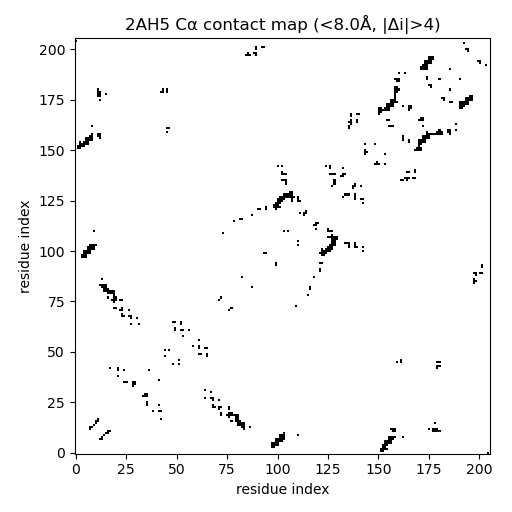2 ASN A O 1
ATOM 1497 N N . TYR A 1 193 ? 37.571 36.586 9.886 1.00 15.78 193 TYR A N 1
ATOM 1498 C CA . TYR A 1 193 ? 37.206 35.352 10.591 1.00 16.28 193 TYR A CA 1
ATOM 1499 C C . TYR A 1 193 ? 36.815 34.170 9.687 1.00 15.63 193 TYR A C 1
ATOM 1500 O O . TYR A 1 193 ? 36.347 33.146 10.189 1.00 15.30 193 TYR A O 1
ATOM 1509 N N . GLN A 1 194 ? 37.044 34.288 8.377 1.00 15.33 194 GLN A N 1
A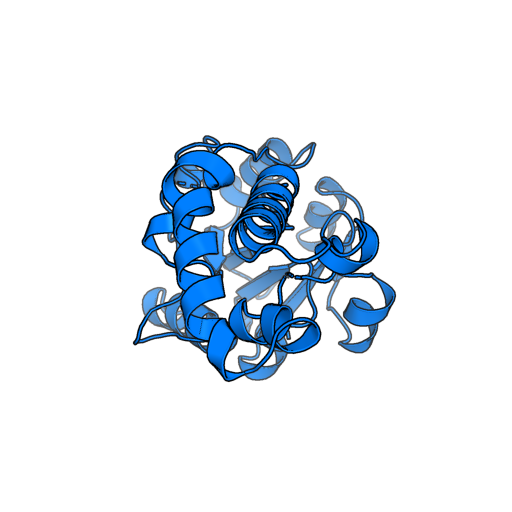TOM 1510 C CA . GLN A 1 194 ? 36.838 33.148 7.458 1.00 15.28 194 GLN A CA 1
ATOM 1511 C C . GLN A 1 194 ? 35.410 32.540 7.574 1.00 14.55 194 GLN A C 1
ATOM 1512 O O . GLN A 1 194 ? 35.250 31.349 7.937 1.00 13.89 194 GLN A O 1
ATOM 1518 N N . PRO A 1 195 ? 34.366 33.358 7.299 1.00 14.28 195 PRO A N 1
ATOM 1519 C CA . PRO A 1 195 ? 33.018 32.784 7.342 1.00 14.10 195 PRO A CA 1
ATOM 1520 C C . PRO A 1 195 ? 32.821 31.699 6.297 1.00 13.95 195 PRO A C 1
ATOM 1521 O O . PRO A 1 195 ? 33.472 31.694 5.241 1.00 14.70 195 PRO A O 1
ATOM 1525 N N . ASP A 1 196 ? 31.859 30.838 6.550 1.00 14.12 196 ASP A N 1
ATOM 1526 C CA . ASP A 1 196 ? 31.535 29.746 5.641 1.00 14.90 196 ASP A CA 1
ATOM 1527 C C . ASP A 1 196 ? 30.738 30.188 4.432 1.00 14.61 196 ASP A C 1
ATOM 1528 O O . ASP A 1 196 ? 30.732 29.523 3.400 1.00 15.34 196 ASP A O 1
ATOM 1533 N N . TYR A 1 197 ? 30.061 31.322 4.573 1.00 14.00 197 TYR A N 1
ATOM 1534 C CA . TYR A 1 197 ? 29.250 31.911 3.513 1.00 13.81 197 TYR A CA 1
ATOM 1535 C C . TYR A 1 197 ? 29.038 33.368 3.904 1.00 14.28 197 TYR A C 1
ATOM 1536 O O . TYR A 1 197 ? 29.134 33.728 5.089 1.00 13.32 197 TYR A O 1
ATOM 1545 N N . ILE A 1 198 ? 28.769 34.217 2.911 1.00 13.56 198 ILE A N 1
ATOM 1546 C CA . ILE A 1 198 ? 28.571 35.645 3.189 1.00 14.33 198 ILE A CA 1
ATOM 1547 C C . ILE A 1 198 ? 27.400 36.173 2.366 1.00 13.99 198 ILE A C 1
ATOM 1548 O O . ILE A 1 198 ? 27.170 35.700 1.258 1.00 14.06 198 ILE A O 1
ATOM 1553 N N . ALA A 1 199 ? 26.654 37.129 2.912 1.00 13.57 199 ALA A N 1
ATOM 1554 C CA . ALA A 1 199 ? 25.497 37.692 2.212 1.00 14.64 199 ALA A CA 1
ATOM 1555 C C . ALA A 1 199 ? 25.376 39.171 2.464 1.00 14.30 199 ALA A C 1
ATOM 1556 O O . ALA A 1 199 ? 25.398 39.611 3.610 1.00 14.61 199 ALA A O 1
ATOM 1558 N N . HIS A 1 200 ? 25.162 39.934 1.401 1.00 15.43 200 HIS A N 1
ATOM 1559 C CA . HIS A 1 200 ? 24.863 41.358 1.584 1.00 16.52 200 HIS A CA 1
ATOM 1560 C C . HIS A 1 200 ? 23.358 41.683 1.556 1.00 16.52 200 HIS A C 1
ATOM 1561 O O . HIS A 1 200 ? 22.958 42.815 1.846 1.00 15.58 200 HIS A O 1
ATOM 1568 N N . LYS A 1 201 ? 22.548 40.684 1.198 1.00 16.50 201 LYS A N 1
ATOM 1569 C CA . LYS A 1 201 ? 21.106 40.804 1.136 1.00 17.22 201 LYS A CA 1
ATOM 1570 C C . LYS A 1 201 ? 20.466 39.550 1.725 1.00 15.97 201 LYS A C 1
ATOM 1571 O O . LYS A 1 201 ? 20.957 38.441 1.483 1.00 15.52 201 LYS A O 1
ATOM 1577 N N . PRO A 1 202 ? 19.357 39.708 2.462 1.00 16.24 202 PRO A N 1
ATOM 1578 C CA . PRO A 1 202 ? 18.738 38.540 3.102 1.00 16.24 202 PRO A CA 1
ATOM 1579 C C . PRO A 1 202 ? 18.504 37.341 2.196 1.00 16.74 202 PRO A C 1
ATOM 1580 O O . PRO A 1 202 ? 18.821 36.235 2.611 1.00 16.39 202 PRO A O 1
ATOM 1584 N N . LEU A 1 203 ? 17.978 37.524 0.977 1.00 17.55 203 LEU A N 1
ATOM 1585 C CA . LEU A 1 203 ? 17.652 36.343 0.136 1.00 18.53 203 LEU A CA 1
ATOM 1586 C C . LEU A 1 203 ? 18.873 35.614 -0.434 1.00 18.70 203 LEU A C 1
ATOM 1587 O O . LEU A 1 203 ? 18.810 34.410 -0.803 1.00 19.28 203 LEU A O 1
ATOM 1592 N N . GLU A 1 204 ? 20.020 36.287 -0.398 1.00 17.85 204 GLU A N 1
ATOM 1593 C CA . GLU A 1 204 ? 21.275 35.634 -0.745 1.00 17.97 204 GLU A CA 1
ATOM 1594 C C . GLU A 1 204 ? 21.615 34.470 0.269 1.00 18.35 204 GLU A C 1
ATOM 1595 O O . GLU A 1 204 ? 22.267 33.483 -0.070 1.00 16.74 204 GLU A O 1
ATOM 1601 N N . VAL A 1 205 ? 21.105 34.598 1.492 1.00 16.51 205 VAL A N 1
ATOM 1602 C CA . VAL A 1 205 ? 21.346 33.602 2.551 1.00 16.85 205 VAL A CA 1
ATOM 1603 C C . VAL A 1 205 ? 20.824 32.229 2.125 1.00 16.90 205 VAL A C 1
ATOM 1604 O O . VAL A 1 205 ? 21.379 31.185 2.459 1.00 16.51 205 VAL A O 1
ATOM 1608 N N . LEU A 1 206 ? 19.735 32.249 1.370 1.00 17.22 206 LEU A N 1
ATOM 1609 C CA . LEU A 1 206 ? 18.965 31.046 1.074 1.00 18.11 206 LEU A CA 1
ATOM 1610 C C . LEU A 1 206 ? 19.745 30.080 0.213 1.00 18.43 206 LEU A C 1
ATOM 1611 O O . LEU A 1 206 ? 19.614 28.878 0.368 1.00 18.10 206 LEU A O 1
ATOM 1616 N N . ALA A 1 207 ? 20.570 30.628 -0.679 1.00 19.89 207 ALA A N 1
ATOM 1617 C CA . ALA A 1 207 ? 21.376 29.844 -1.622 1.00 20.84 207 ALA A CA 1
ATOM 1618 C C . ALA A 1 207 ? 22.342 28.889 -0.928 1.00 21.32 207 ALA A C 1
ATOM 1619 O O . ALA A 1 207 ? 22.650 27.816 -1.455 1.00 21.85 207 ALA A O 1
ATOM 1621 N N . TYR A 1 208 ? 22.824 29.264 0.265 1.00 21.41 208 TYR A N 1
ATOM 1622 C CA . TYR A 1 208 ? 23.721 28.391 0.995 1.00 21.68 208 TYR A CA 1
ATOM 1623 C C . TYR A 1 208 ? 23.064 27.068 1.305 1.00 22.06 208 TYR A C 1
ATOM 1624 O O . TYR A 1 208 ? 23.718 26.031 1.250 1.00 22.25 208 TYR A O 1
ATOM 1633 N N . PHE A 1 209 ? 21.769 27.120 1.611 1.00 22.94 209 PHE A N 1
ATOM 1634 C CA . PHE A 1 209 ? 21.009 25.946 1.977 1.00 24.86 209 PHE A CA 1
ATOM 1635 C C . PHE A 1 209 ? 20.364 25.245 0.761 1.00 26.54 209 PHE A C 1
ATOM 1636 O O . PHE A 1 209 ? 19.494 24.395 0.922 1.00 27.40 209 P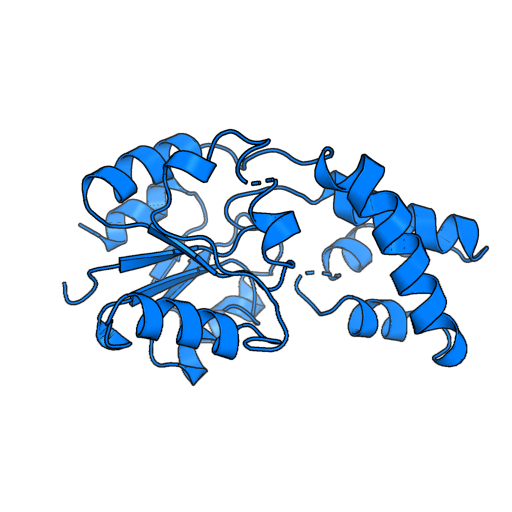HE A O 1
ATOM 1644 N N . GLN A 1 210 ? 20.794 25.609 -0.450 1.00 28.73 210 GLN A N 1
ATOM 1645 C CA . GLN A 1 210 ? 20.448 24.840 -1.660 1.00 30.62 210 GLN A CA 1
ATOM 1646 C C . GLN A 1 210 ? 21.711 24.318 -2.353 1.00 31.68 210 GLN A C 1
ATOM 1647 O O . GLN A 1 210 ? 22.679 25.069 -2.563 1.00 32.61 210 GLN A O 1
#

CATH classification: 3.40.50.1000 (+1 more: 1.10.150.240)

Secondary structure (DSSP, 8-state):
----EEEE-SBTTTEE-HHHHHHHHHHHHHHHT-PPPPHHHHHH----HHHHHHTTS-GGGHHHHHHHHHHHHHHTGGGS-EEPTTHHHHHHHHHTTS-EEEEEEEEHHHHH--TTTT-GGG-SEEEEE-SS--SHHHHHHHHHHHTT--GGGEEEEESSTT--HHHHHT-EEEEESSSSS-HHHHHTT--SEEESSTTHHHHHT-

Sequence (206 aa):
TSITAIFFDLDGTLVDSSIGIHNAFTYTFKELGVPSPDAKTIRGFGPPLESSFATCLSKDQISEAVQIYRSYYKAKGIYEAQLFPQIIDLLEELSSSYPLYITTTKDTSTAQDAKNLEIHHFFDGIYGSSPEAPHKADVIHQALQTHQLAPEQAIIIGDTKFDLGARETGIQKLAITWGFGEQADLLNYQPDYIAHKPLEVLAYFQ

Radius of gyration: 16.81 Å; Cα contacts (8 Å, |Δi|>4): 365; chains: 1; bounding box: 33×48×39 Å

Nearest PDB structures (foldseek):
  2ah5-assembly1_A  TM=1.004E+00  e=1.678E-42  Streptococcus pneumoniae TIGR4
  2hdo-assembly1_A  TM=8.615E-01  e=3.852E-13  Lactiplantibacillus plantarum
  4rn3-assembly1_A  TM=7.158E-01  e=4.067E-12  Geobacter sulfurreducens PCA
  4rn3-assembly2_B  TM=7.765E-01  e=2.782E-11  Geobacter sulfurreducens PCA
  2fi1-assembly1_A  TM=6.429E-01  e=1.149E-09  Streptococcus pneumoniae TIGR4